Protein AF-H3CW71-F1 (afdb_monomer)

Mean predicted aligned error: 12.43 Å

Secondary structure (DSSP, 8-state):
--GGGGTTT--HHHHHHHHHHH-TT-SSEE-HHHHHHHHHHHHHHHS-SS---HHHHHHHHHHHHHHH-SS-SS-EEHHHHHHHHS-HHHHHHHHHHHHHT---HHHHHHHHHHH-TT--SEEEHHHHHHHHHHHHHHTT----HHHHHHHHHHHHHHH-TT-SSEEEHHHHHHHT--TT-HHHHS----SSHHHHHHHHHHHHHHH--

Structure (mmCIF, N/CA/C/O backbone):
data_AF-H3CW71-F1
#
_entry.id   AF-H3CW71-F1
#
loop_
_atom_site.group_PDB
_atom_site.id
_atom_site.type_symbol
_atom_site.label_atom_id
_atom_site.label_alt_id
_atom_site.label_comp_id
_atom_site.label_asym_id
_atom_site.label_entity_id
_atom_site.label_seq_id
_atom_site.pdbx_PDB_ins_code
_atom_site.Cartn_x
_atom_site.Cartn_y
_atom_site.Cartn_z
_atom_site.occupancy
_atom_site.B_iso_or_equiv
_atom_site.auth_seq_id
_atom_site.auth_comp_id
_atom_site.auth_asym_id
_atom_site.auth_atom_id
_atom_site.pdbx_PDB_model_num
ATOM 1 N N . PRO A 1 1 ? -3.330 15.256 24.973 1.00 32.91 1 PRO A N 1
ATOM 2 C CA . PRO A 1 1 ? -2.830 14.409 23.867 1.00 32.91 1 PRO A CA 1
ATOM 3 C C . PRO A 1 1 ? -4.015 13.923 23.027 1.00 32.91 1 PRO A C 1
ATOM 5 O O . PRO A 1 1 ? -4.795 13.095 23.491 1.00 32.91 1 PRO A O 1
ATOM 8 N N . THR A 1 2 ? -4.235 14.547 21.870 1.00 34.38 2 THR A N 1
ATOM 9 C CA . THR A 1 2 ? -5.247 14.104 20.905 1.00 34.38 2 THR A CA 1
ATOM 10 C C . THR A 1 2 ? -4.903 12.692 20.423 1.00 34.38 2 THR A C 1
ATOM 12 O O . THR A 1 2 ? -3.729 12.344 20.312 1.00 34.38 2 THR A O 1
ATOM 15 N N . MET A 1 3 ? -5.927 11.864 20.179 1.00 37.69 3 MET A N 1
ATOM 16 C CA . MET A 1 3 ? -5.786 10.482 19.678 1.00 37.69 3 MET A CA 1
ATOM 17 C C . MET A 1 3 ? -4.923 10.383 18.408 1.00 37.69 3 MET A C 1
ATOM 19 O O . MET A 1 3 ? -4.359 9.326 18.147 1.00 37.69 3 MET A O 1
ATOM 23 N N . GLU A 1 4 ? -4.760 11.495 17.688 1.00 38.47 4 GLU A N 1
ATOM 24 C CA . GLU A 1 4 ? -3.852 11.673 16.552 1.00 38.47 4 GLU A CA 1
ATOM 25 C C . GLU A 1 4 ? -2.416 11.218 16.856 1.00 38.47 4 GLU A C 1
ATOM 27 O O . GLU A 1 4 ? -1.787 10.585 16.020 1.00 38.47 4 GLU A O 1
ATOM 32 N N . SER A 1 5 ? -1.892 11.430 18.072 1.00 38.94 5 SER A N 1
ATOM 33 C CA . SER A 1 5 ? -0.451 11.264 18.319 1.00 38.94 5 SER A CA 1
ATOM 34 C C . SER A 1 5 ? 0.053 9.812 18.367 1.00 38.94 5 SER A C 1
ATOM 36 O O . SER A 1 5 ? 1.261 9.596 18.391 1.00 38.94 5 SER A O 1
ATOM 38 N N . SER A 1 6 ? -0.836 8.818 18.463 1.00 48.28 6 SER A N 1
ATOM 39 C CA . SER A 1 6 ? -0.458 7.431 18.803 1.00 48.28 6 SER A CA 1
ATOM 40 C C . SER A 1 6 ? -0.572 6.442 17.638 1.00 48.28 6 SER A C 1
ATOM 42 O O . SER A 1 6 ? -0.080 5.321 17.746 1.00 48.28 6 SER A O 1
ATOM 44 N N . PHE A 1 7 ? -1.194 6.858 16.533 1.00 49.41 7 PHE A N 1
ATOM 45 C CA . PHE A 1 7 ? -1.300 6.077 15.296 1.00 49.41 7 PHE A CA 1
ATOM 46 C C . PHE A 1 7 ? -0.246 6.438 14.248 1.00 49.41 7 PHE A C 1
ATOM 48 O O . PHE A 1 7 ? -0.109 5.725 13.264 1.00 49.41 7 PHE A O 1
ATOM 55 N N . HIS A 1 8 ? 0.559 7.479 14.484 1.00 49.69 8 HIS A N 1
ATOM 56 C CA . HIS A 1 8 ? 1.555 7.982 13.529 1.00 49.69 8 HIS A CA 1
ATOM 57 C C . HIS A 1 8 ? 2.648 6.984 13.097 1.00 49.69 8 HIS A C 1
ATOM 59 O O . HIS A 1 8 ? 3.431 7.318 12.217 1.00 49.69 8 HIS A O 1
ATOM 65 N N . ASN A 1 9 ? 2.701 5.781 13.678 1.00 53.38 9 ASN A N 1
ATOM 66 C CA . ASN A 1 9 ? 3.681 4.748 13.333 1.00 53.38 9 ASN A CA 1
ATOM 67 C C . ASN A 1 9 ? 3.048 3.443 12.819 1.00 53.38 9 ASN A C 1
ATOM 69 O O . ASN A 1 9 ? 3.746 2.434 12.751 1.00 53.38 9 ASN A O 1
ATOM 73 N N . LEU A 1 10 ? 1.743 3.416 12.529 1.00 62.72 10 LEU A N 1
ATOM 74 C CA . LEU A 1 10 ? 1.118 2.237 11.934 1.00 62.72 10 LEU A CA 1
ATOM 75 C C . LEU A 1 10 ? 1.300 2.301 10.412 1.00 62.72 10 LEU A C 1
ATOM 77 O O . LEU A 1 10 ? 0.798 3.227 9.779 1.00 62.72 10 LEU A O 1
ATOM 81 N N . ASP A 1 11 ? 2.037 1.351 9.839 1.00 64.06 11 ASP A N 1
ATOM 82 C CA . ASP A 1 11 ? 2.140 1.206 8.388 1.00 64.06 11 ASP A CA 1
ATOM 83 C C . ASP A 1 11 ? 0.975 0.368 7.839 1.00 64.06 11 ASP A C 1
ATOM 85 O O . ASP A 1 11 ? 0.235 -0.290 8.578 1.00 64.06 11 ASP A O 1
ATOM 89 N N . ALA A 1 12 ? 0.785 0.391 6.524 1.00 65.50 12 ALA A N 1
ATOM 90 C CA . ALA A 1 12 ? -0.314 -0.310 5.873 1.00 65.50 12 ALA A CA 1
ATOM 91 C C . ALA A 1 12 ? -0.260 -1.840 6.069 1.00 65.50 12 ALA A C 1
ATOM 93 O O . ALA A 1 12 ? -1.290 -2.501 5.960 1.00 65.50 12 ALA A O 1
ATOM 94 N N . ALA A 1 13 ? 0.917 -2.415 6.356 1.00 64.81 13 ALA A N 1
ATOM 95 C CA . ALA A 1 13 ? 1.058 -3.840 6.668 1.00 64.81 13 ALA A CA 1
ATOM 96 C C . ALA A 1 13 ? 0.564 -4.154 8.091 1.00 64.81 13 ALA A C 1
ATOM 98 O O . ALA A 1 13 ? -0.307 -5.003 8.264 1.00 64.81 13 ALA A O 1
ATOM 99 N N . GLY A 1 14 ? 1.024 -3.403 9.096 1.00 67.81 14 GLY A N 1
ATOM 100 C CA . GLY A 1 14 ? 0.549 -3.528 10.474 1.00 67.81 14 GLY A CA 1
ATOM 101 C C . GLY A 1 14 ? -0.931 -3.172 10.629 1.00 67.81 14 GLY A C 1
ATOM 102 O O . GLY A 1 14 ? -1.615 -3.724 11.490 1.00 67.81 14 GLY A O 1
ATOM 103 N N . PHE A 1 15 ? -1.462 -2.289 9.779 1.00 75.12 15 PHE A N 1
ATOM 104 C CA . PHE A 1 15 ? -2.903 -2.071 9.678 1.00 75.12 15 PHE A CA 1
ATOM 105 C C . PHE A 1 15 ? -3.637 -3.301 9.147 1.00 75.12 15 PHE A C 1
ATOM 107 O O . PHE A 1 15 ? -4.671 -3.651 9.706 1.00 75.12 15 PHE A O 1
ATOM 114 N N . LEU A 1 16 ? -3.123 -3.966 8.107 1.00 72.38 16 LEU A N 1
ATOM 115 C CA . LEU A 1 16 ? -3.775 -5.140 7.526 1.00 72.38 16 LEU A CA 1
ATOM 116 C C . LEU A 1 16 ? -3.801 -6.323 8.505 1.00 72.38 16 LEU A C 1
ATOM 118 O O . LEU A 1 16 ? -4.826 -6.985 8.617 1.00 72.38 16 LEU A O 1
ATOM 122 N N . GLU A 1 17 ? -2.732 -6.532 9.278 1.00 72.88 17 GLU A N 1
ATOM 123 C CA . GLU A 1 17 ? -2.716 -7.537 10.354 1.00 72.88 17 GLU A CA 1
ATOM 124 C C . GLU A 1 17 ? -3.783 -7.249 11.419 1.00 72.88 17 GLU A C 1
ATOM 126 O O . GLU A 1 17 ? -4.479 -8.148 11.891 1.00 72.88 17 GLU A O 1
ATOM 131 N N . ILE A 1 18 ? -3.927 -5.975 11.802 1.00 76.00 18 ILE A N 1
ATOM 132 C CA . ILE A 1 18 ? -4.974 -5.544 12.731 1.00 76.00 18 ILE A CA 1
ATOM 133 C C . ILE A 1 18 ? -6.347 -5.763 12.099 1.00 76.00 18 ILE A C 1
ATOM 135 O O . ILE A 1 18 ? -7.233 -6.281 12.766 1.00 76.00 18 ILE A O 1
ATOM 139 N N . TRP A 1 19 ? -6.519 -5.406 10.828 1.00 78.50 19 TRP A N 1
ATOM 140 C CA . TRP A 1 19 ? -7.766 -5.585 10.096 1.00 78.50 19 TRP A CA 1
ATOM 141 C C . TRP A 1 19 ? -8.203 -7.050 10.079 1.00 78.50 19 TRP A C 1
ATOM 143 O O . TRP A 1 19 ? -9.284 -7.357 10.565 1.00 78.50 19 TRP A O 1
ATOM 153 N N . GLN A 1 20 ? -7.333 -7.956 9.630 1.00 78.88 20 GLN A N 1
ATOM 154 C CA . GLN A 1 20 ? -7.594 -9.400 9.573 1.00 78.88 20 GLN A CA 1
ATOM 155 C C . GLN A 1 20 ? -7.892 -10.011 10.947 1.00 78.88 20 GLN A C 1
ATOM 157 O O . GLN A 1 20 ? -8.559 -11.035 11.051 1.00 78.88 20 GLN A O 1
ATOM 162 N N . HIS A 1 21 ? -7.398 -9.401 12.026 1.00 81.88 21 HIS A N 1
ATOM 163 C CA . HIS A 1 21 ? -7.729 -9.846 13.374 1.00 81.88 21 HIS A CA 1
ATOM 164 C C . HIS A 1 21 ? -9.188 -9.557 13.759 1.00 81.88 21 HIS A C 1
ATOM 166 O O . HIS A 1 21 ? -9.745 -10.273 14.594 1.00 81.88 21 HIS A O 1
ATOM 172 N N . PHE A 1 22 ? -9.783 -8.498 13.204 1.00 81.44 22 PHE A N 1
ATOM 173 C CA . PHE A 1 22 ? -11.136 -8.052 13.540 1.00 81.44 22 PHE A CA 1
ATOM 174 C C . PHE A 1 22 ? -12.179 -8.406 12.477 1.00 81.44 22 PHE A C 1
ATOM 176 O O . PHE A 1 22 ? -13.309 -8.668 12.864 1.00 81.44 22 PHE A O 1
ATOM 183 N N . ASP A 1 23 ? -11.810 -8.449 11.199 1.00 82.81 23 ASP A N 1
ATOM 184 C CA . ASP A 1 23 ? -12.621 -8.955 10.081 1.00 82.81 23 ASP A CA 1
ATOM 185 C C . ASP A 1 23 ? -12.500 -10.487 10.031 1.00 82.81 23 ASP A C 1
ATOM 187 O O . ASP A 1 23 ? -11.778 -11.061 9.215 1.00 82.81 23 ASP A O 1
ATOM 191 N N . ALA A 1 24 ? -13.104 -11.158 11.016 1.00 77.56 24 ALA A N 1
ATOM 192 C CA . ALA A 1 24 ? -12.885 -12.585 11.248 1.00 77.56 24 ALA A CA 1
ATOM 193 C C . ALA A 1 24 ? -13.571 -13.467 10.195 1.00 77.56 24 ALA A C 1
ATOM 195 O O . ALA A 1 24 ? -13.219 -14.643 10.051 1.00 77.56 24 ALA A O 1
ATOM 196 N N . ASP A 1 25 ? -14.568 -12.922 9.500 1.00 78.56 25 ASP A N 1
ATOM 197 C CA . ASP A 1 25 ? -15.275 -13.578 8.407 1.00 78.56 25 ASP A CA 1
ATOM 198 C C . ASP A 1 25 ? -14.768 -13.165 7.011 1.00 78.56 25 ASP A C 1
ATOM 200 O O . ASP A 1 25 ? -15.293 -13.679 6.019 1.00 78.56 25 ASP A O 1
ATOM 204 N N . ASP A 1 26 ? -13.716 -12.333 6.943 1.00 77.69 26 ASP A N 1
ATOM 205 C CA . ASP A 1 26 ? -13.058 -11.836 5.721 1.00 77.69 26 ASP A CA 1
ATOM 206 C C . ASP A 1 26 ? -14.067 -11.249 4.720 1.00 77.69 26 ASP A C 1
ATOM 208 O O . ASP A 1 26 ? -13.958 -11.398 3.497 1.00 77.69 26 ASP A O 1
ATOM 212 N N . ASN A 1 27 ? -15.117 -10.615 5.250 1.00 79.12 27 ASN A N 1
ATOM 213 C CA . ASN A 1 27 ? -16.188 -10.051 4.443 1.00 79.12 27 ASN A CA 1
ATOM 214 C C . ASN A 1 27 ? -15.842 -8.630 3.952 1.00 79.12 27 ASN A C 1
ATOM 216 O O . ASN A 1 27 ? -16.535 -8.097 3.077 1.00 79.12 27 ASN A O 1
ATOM 220 N N . GLY A 1 28 ? -14.756 -8.035 4.463 1.00 77.94 28 GLY A N 1
ATOM 221 C CA . GLY A 1 28 ? -14.285 -6.698 4.110 1.00 77.94 28 GLY A CA 1
ATOM 222 C C . GLY A 1 28 ? -14.925 -5.565 4.918 1.00 77.94 28 GLY A C 1
ATOM 223 O O . GLY A 1 28 ? -14.704 -4.391 4.588 1.00 77.94 28 GLY A O 1
ATOM 224 N N . TYR A 1 29 ? -15.670 -5.895 5.973 1.00 83.19 29 TYR A N 1
ATOM 225 C CA . TYR A 1 29 ? -16.378 -4.982 6.863 1.00 83.19 29 TYR A CA 1
ATOM 226 C C . TYR A 1 29 ? -16.159 -5.373 8.326 1.00 83.19 29 TYR A C 1
ATOM 228 O O . TYR A 1 29 ? -16.354 -6.512 8.717 1.00 83.19 29 TYR A O 1
ATOM 236 N N . ILE A 1 30 ? -15.869 -4.390 9.175 1.00 83.19 30 ILE A N 1
ATOM 237 C CA . ILE A 1 30 ? -15.926 -4.579 10.626 1.00 83.19 30 ILE A CA 1
ATOM 238 C C . ILE A 1 30 ? -17.313 -4.146 11.096 1.00 83.19 30 ILE A C 1
ATOM 240 O O . ILE A 1 30 ? -17.646 -2.953 11.075 1.00 83.19 30 ILE A O 1
ATOM 244 N N . GLU A 1 31 ? -18.128 -5.103 11.542 1.00 85.06 31 GLU A N 1
ATOM 245 C CA . GLU A 1 31 ? -19.513 -4.837 11.931 1.00 85.06 31 GLU A CA 1
ATOM 246 C C . GLU A 1 31 ? -19.942 -5.488 13.253 1.00 85.06 31 GLU A C 1
ATOM 248 O O . GLU A 1 31 ? -19.276 -6.343 13.835 1.00 85.06 31 GLU A O 1
ATOM 253 N N . GLY A 1 32 ? -21.072 -5.021 13.796 1.00 83.38 32 GLY A N 1
ATOM 254 C CA . GLY A 1 32 ? -21.684 -5.601 14.991 1.00 83.38 32 GLY A CA 1
ATOM 255 C C . GLY A 1 32 ? -20.716 -5.734 16.174 1.00 83.38 32 GLY A C 1
ATOM 256 O O . GLY A 1 32 ? -20.308 -4.730 16.764 1.00 83.38 32 GLY A O 1
ATOM 257 N N . LYS A 1 33 ? -20.393 -6.988 16.524 1.00 82.94 33 LYS A N 1
ATOM 258 C CA . LYS A 1 33 ? -19.520 -7.344 17.651 1.00 82.94 33 LYS A CA 1
ATOM 259 C C . LYS A 1 33 ? -18.038 -7.106 17.347 1.00 82.94 33 LYS A C 1
ATOM 261 O O . LYS A 1 33 ? -17.312 -6.702 18.249 1.00 82.94 33 LYS A O 1
ATOM 266 N N . GLU A 1 34 ? -17.606 -7.305 16.106 1.00 85.06 34 GLU A N 1
ATOM 267 C CA . GLU A 1 34 ? -16.221 -7.058 15.680 1.00 85.06 34 GLU A CA 1
ATOM 268 C C . GLU A 1 34 ? -15.870 -5.586 15.854 1.00 85.06 34 GLU A C 1
ATOM 270 O O . GLU A 1 34 ? -14.809 -5.237 16.365 1.00 85.06 34 GLU A O 1
ATOM 275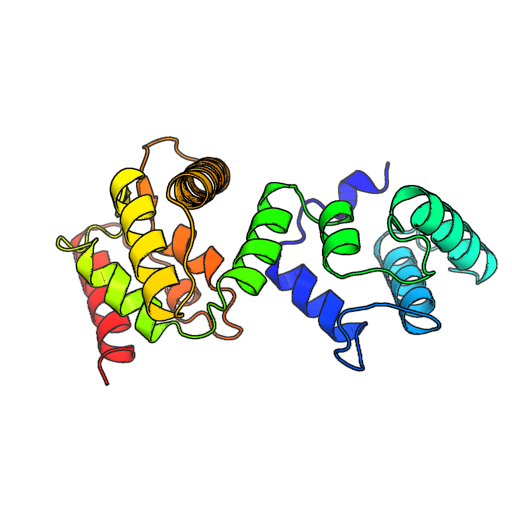 N N . LEU A 1 35 ? -16.831 -4.718 15.539 1.00 82.94 35 LEU A N 1
ATOM 276 C CA . LEU A 1 35 ? -16.723 -3.283 15.742 1.00 82.94 35 LEU A CA 1
ATOM 277 C C . LEU A 1 35 ? -16.587 -2.922 17.228 1.00 82.94 35 LEU A C 1
ATOM 279 O O . LEU A 1 35 ? -15.730 -2.119 17.601 1.00 82.94 35 LEU A O 1
ATOM 283 N N . ASP A 1 36 ? -17.390 -3.534 18.102 1.00 83.44 36 ASP A N 1
ATOM 284 C CA . ASP A 1 36 ? -17.285 -3.318 19.551 1.00 83.44 36 ASP A CA 1
ATOM 285 C C . ASP A 1 36 ? -15.937 -3.819 20.109 1.00 83.44 36 ASP A C 1
ATOM 287 O O . ASP A 1 36 ? -15.312 -3.148 20.941 1.00 83.44 36 ASP A O 1
ATOM 291 N N . ASP A 1 37 ? -15.455 -4.966 19.625 1.00 83.88 37 ASP A N 1
ATOM 292 C CA . ASP A 1 37 ? -14.170 -5.551 20.013 1.00 83.88 37 ASP A CA 1
ATOM 293 C C . ASP A 1 37 ? -12.981 -4.719 19.495 1.00 83.88 37 ASP A C 1
ATOM 295 O O . ASP A 1 37 ? -12.029 -4.482 20.251 1.00 83.88 37 ASP A O 1
ATOM 299 N N . PHE A 1 38 ? -13.075 -4.169 18.281 1.00 82.50 38 PHE A N 1
ATOM 300 C CA . PHE A 1 38 ? -12.114 -3.228 17.703 1.00 82.50 38 PHE A CA 1
ATOM 301 C C . PHE A 1 38 ? -11.970 -1.969 18.569 1.00 82.50 38 PHE A C 1
ATOM 303 O O . PHE A 1 38 ? -10.872 -1.642 19.035 1.00 82.50 38 PHE A O 1
ATOM 310 N N . PHE A 1 39 ? -13.080 -1.284 18.877 1.00 79.06 39 PHE A N 1
ATOM 311 C CA . PHE A 1 39 ? -13.047 -0.077 19.711 1.00 79.06 39 PHE A CA 1
ATOM 312 C C . PHE A 1 39 ? -12.563 -0.379 21.132 1.00 79.06 39 PHE A C 1
ATOM 314 O O . PHE A 1 39 ? -11.806 0.407 21.711 1.00 79.06 39 PHE A O 1
ATOM 321 N N . ARG A 1 40 ? -12.926 -1.537 21.696 1.00 82.38 40 ARG A N 1
ATOM 322 C CA . ARG A 1 40 ? -12.407 -1.974 22.997 1.00 82.38 40 ARG A CA 1
ATOM 323 C C . ARG A 1 40 ? -10.894 -2.176 22.956 1.00 82.38 40 ARG A C 1
ATOM 325 O O . ARG A 1 40 ? -10.207 -1.763 23.895 1.00 82.38 40 ARG A O 1
ATOM 332 N N . HIS A 1 41 ? -10.370 -2.805 21.907 1.00 79.19 41 HIS A N 1
ATOM 333 C CA . HIS A 1 41 ? -8.936 -3.018 21.737 1.00 79.19 41 HIS A CA 1
ATOM 334 C C . HIS A 1 41 ? -8.194 -1.686 21.581 1.00 79.19 41 HIS A C 1
ATOM 336 O O . HIS A 1 41 ? -7.226 -1.425 22.299 1.00 79.19 41 HIS A O 1
ATOM 342 N N . MET A 1 42 ? -8.702 -0.799 20.726 1.00 73.19 42 MET A N 1
ATOM 343 C CA . MET A 1 42 ? -8.158 0.540 20.520 1.00 73.19 42 MET A CA 1
ATOM 344 C C . MET A 1 42 ? -8.121 1.344 21.828 1.00 73.19 42 MET A C 1
ATOM 346 O O . MET A 1 42 ? -7.093 1.923 22.176 1.00 73.19 42 MET A O 1
ATOM 350 N N . MET A 1 43 ? -9.198 1.318 22.619 1.00 72.62 43 MET A N 1
ATOM 351 C CA . MET A 1 43 ? -9.248 1.992 23.919 1.00 72.62 43 MET A CA 1
ATOM 352 C C . MET A 1 43 ? -8.270 1.408 24.944 1.00 72.62 43 MET A C 1
ATOM 354 O O . MET A 1 43 ? -7.719 2.163 25.741 1.00 72.62 43 MET A O 1
ATOM 358 N N . LYS A 1 44 ? -8.021 0.093 24.932 1.00 73.94 44 LYS A N 1
ATOM 359 C CA . LYS A 1 44 ? -7.001 -0.529 25.796 1.00 73.94 44 LYS A CA 1
ATOM 360 C C . LYS A 1 44 ? -5.580 -0.136 25.395 1.00 73.94 44 LYS A C 1
ATOM 362 O O . LYS A 1 44 ? -4.721 -0.030 26.267 1.00 73.94 44 LYS A O 1
ATOM 367 N N . ARG A 1 45 ? -5.330 0.045 24.095 1.00 67.81 45 ARG A N 1
ATOM 368 C CA . ARG A 1 45 ? -4.000 0.362 23.555 1.00 67.81 45 ARG A CA 1
ATOM 369 C C . ARG A 1 45 ? -3.663 1.853 23.655 1.00 67.81 45 ARG A C 1
ATOM 371 O O . ARG A 1 45 ? -2.512 2.191 23.903 1.00 67.81 45 ARG A O 1
ATOM 378 N N . LEU A 1 46 ? -4.658 2.726 23.474 1.00 60.59 46 LEU A N 1
ATOM 379 C CA . LEU A 1 46 ? -4.488 4.184 23.361 1.00 60.59 46 LEU A CA 1
ATOM 380 C C . LEU A 1 46 ? -5.019 4.977 24.554 1.00 60.59 46 LEU A C 1
ATOM 382 O O . LEU A 1 46 ? -4.653 6.135 24.753 1.00 60.59 46 LEU A O 1
ATOM 386 N N . GLY A 1 47 ? -5.934 4.391 25.322 1.00 59.44 47 GLY A N 1
ATOM 387 C CA . GLY A 1 47 ? -6.516 5.042 26.483 1.00 59.44 47 GLY A CA 1
ATOM 388 C C . GLY A 1 47 ? -5.553 5.063 27.674 1.00 59.44 47 GLY A C 1
ATOM 389 O O . GLY A 1 47 ? -4.660 4.219 27.783 1.00 59.44 47 GLY A O 1
ATOM 390 N N . PRO A 1 48 ? -5.738 5.996 28.625 1.00 59.09 48 PRO A N 1
ATOM 391 C CA . PRO A 1 48 ? -5.128 5.860 29.943 1.00 59.09 48 PRO A CA 1
ATOM 392 C C . PRO A 1 48 ? -5.528 4.508 30.560 1.00 59.09 48 PRO A C 1
ATOM 394 O O . PRO A 1 48 ? -6.599 3.995 30.244 1.00 59.09 48 PRO A O 1
ATOM 397 N N . LYS A 1 49 ? -4.711 3.956 31.475 1.00 57.00 49 LYS A N 1
ATOM 398 C CA . LYS A 1 49 ? -4.922 2.665 32.190 1.00 57.00 49 LYS A CA 1
ATOM 399 C C . LYS A 1 49 ? -6.234 2.562 33.008 1.00 57.00 49 LYS A C 1
ATOM 401 O O . LYS A 1 49 ? -6.373 1.694 33.866 1.00 57.00 49 LYS A O 1
ATOM 406 N N . GLU A 1 50 ? -7.177 3.468 32.795 1.00 57.72 50 GLU A N 1
ATOM 407 C CA . GLU A 1 50 ? -8.532 3.414 33.312 1.00 57.72 50 GLU A CA 1
ATOM 408 C C . GLU A 1 50 ? -9.327 2.246 32.719 1.00 57.72 50 GLU A C 1
ATOM 410 O O . GLU A 1 50 ? -9.079 1.780 31.607 1.00 57.72 50 GLU A O 1
ATOM 415 N N . GLN A 1 51 ? -10.337 1.794 33.464 1.00 63.91 51 GLN A N 1
ATOM 416 C CA . GLN A 1 51 ? -11.223 0.732 33.007 1.00 63.91 51 GLN A CA 1
ATOM 417 C C . GLN A 1 51 ? -11.978 1.156 31.739 1.00 63.91 51 GLN A C 1
ATOM 419 O O . GLN A 1 51 ? -12.694 2.164 31.716 1.00 63.91 51 GLN A O 1
ATOM 424 N N . VAL A 1 52 ? -11.825 0.352 30.688 1.00 71.44 52 VAL A N 1
ATOM 425 C CA . VAL A 1 52 ? -12.619 0.434 29.460 1.00 71.44 52 VAL A CA 1
ATOM 426 C C . VAL A 1 52 ? -14.012 -0.118 29.773 1.00 71.44 52 VAL A C 1
ATOM 428 O O . VAL A 1 52 ? -14.194 -1.334 29.826 1.00 71.44 52 VAL A O 1
ATOM 431 N N . THR A 1 53 ? -14.977 0.770 30.035 1.00 80.69 53 THR A N 1
ATOM 432 C CA . THR A 1 53 ? -16.387 0.397 30.240 1.00 80.69 53 THR A CA 1
ATOM 433 C C . THR A 1 53 ? -17.157 0.387 28.928 1.00 80.69 53 THR A C 1
ATOM 435 O O . THR A 1 53 ? -16.804 1.095 27.980 1.00 80.69 53 THR A O 1
ATOM 438 N N . GLU A 1 54 ? -18.247 -0.377 28.894 1.00 79.94 54 GLU A N 1
ATOM 439 C CA . GLU A 1 54 ? -19.100 -0.496 27.711 1.00 79.94 54 GLU A CA 1
ATOM 440 C C . GLU A 1 54 ? -19.667 0.856 27.270 1.00 79.94 54 GLU A C 1
ATOM 442 O O . GLU A 1 54 ? -19.660 1.173 26.085 1.00 79.94 54 GLU A O 1
ATOM 447 N N . GLU A 1 55 ? -20.063 1.730 28.204 1.00 82.44 55 GLU A N 1
ATOM 448 C CA . GLU A 1 55 ? -20.618 3.035 27.820 1.00 82.44 55 GLU A CA 1
ATOM 449 C C . GLU A 1 55 ? -19.561 3.976 27.229 1.00 82.44 55 GLU A C 1
ATOM 451 O O . GLU A 1 55 ? -19.889 4.911 26.494 1.00 82.44 55 GLU A O 1
ATOM 456 N N . LYS A 1 56 ? -18.278 3.793 27.569 1.00 78.81 56 LYS A N 1
ATOM 457 C CA . LYS A 1 56 ? -17.191 4.546 26.930 1.00 78.81 56 LYS A CA 1
ATOM 458 C C . LYS A 1 56 ? -16.937 4.025 25.513 1.00 78.81 56 LYS A C 1
ATOM 460 O O . LYS A 1 56 ? -16.805 4.852 24.614 1.00 78.81 56 LYS A O 1
ATOM 465 N N . VAL A 1 57 ? -16.953 2.703 25.317 1.00 80.56 57 VAL A N 1
ATOM 466 C CA . VAL A 1 57 ? -16.833 2.072 23.990 1.00 80.56 57 VAL A CA 1
ATOM 467 C C . VAL A 1 57 ? -17.976 2.524 23.083 1.00 80.56 57 VAL A C 1
ATOM 469 O O . VAL A 1 57 ? -17.714 3.048 22.008 1.00 80.56 57 VAL A O 1
ATOM 472 N N . GLN A 1 58 ? -19.226 2.454 23.546 1.00 82.06 58 GLN A N 1
ATOM 473 C CA . GLN A 1 58 ? -20.391 2.847 22.746 1.00 82.06 58 GLN A CA 1
ATOM 474 C C . GLN A 1 58 ? -20.416 4.343 22.404 1.00 82.06 58 GLN A C 1
ATOM 476 O O . GLN A 1 58 ? -20.736 4.715 21.277 1.00 82.06 58 GLN A O 1
ATOM 481 N N . ARG A 1 59 ? -20.024 5.229 23.334 1.00 81.94 59 ARG A N 1
ATOM 482 C CA . ARG A 1 59 ? -19.893 6.668 23.029 1.00 81.94 59 ARG A CA 1
ATOM 483 C C . ARG A 1 59 ? -18.794 6.950 22.017 1.00 81.94 59 ARG A C 1
ATOM 485 O O . ARG A 1 59 ? -18.950 7.841 21.185 1.00 81.94 59 ARG A O 1
ATOM 492 N N . MET A 1 60 ? -17.681 6.227 22.115 1.00 76.44 60 MET A N 1
ATOM 493 C CA . MET A 1 60 ? -16.599 6.333 21.151 1.00 76.44 60 MET A CA 1
ATOM 494 C C . MET A 1 60 ? -17.091 5.856 19.787 1.00 76.44 60 MET A C 1
ATOM 496 O O . MET A 1 60 ? -17.138 6.664 18.869 1.00 76.44 60 MET A O 1
ATOM 500 N N . LYS A 1 61 ? -17.604 4.628 19.697 1.00 79.50 61 LYS A N 1
ATOM 501 C CA . LYS A 1 61 ? -18.237 4.073 18.499 1.00 79.50 61 LYS A CA 1
ATOM 502 C C . LYS A 1 61 ? -19.209 5.059 17.855 1.00 79.50 61 LYS A C 1
ATOM 504 O O . LYS A 1 61 ? -19.004 5.415 16.710 1.00 79.50 61 LYS A O 1
ATOM 509 N N . GLN A 1 62 ? -20.192 5.594 18.584 1.00 81.38 62 GLN A N 1
ATOM 510 C CA . GLN A 1 62 ? -21.144 6.565 18.023 1.00 81.38 62 GLN A CA 1
ATOM 511 C C . GLN A 1 62 ? -20.475 7.811 17.440 1.00 81.38 62 GLN 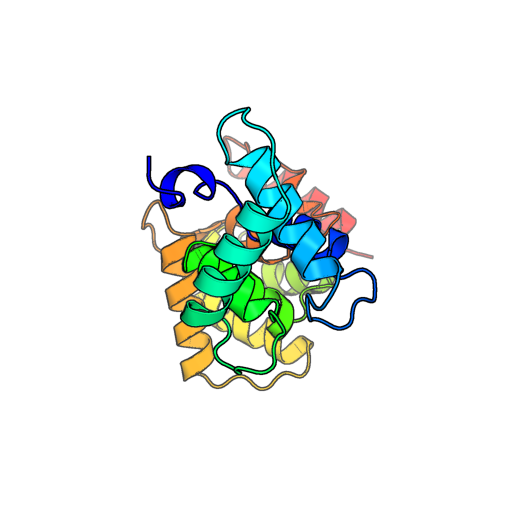A C 1
ATOM 513 O O . GLN A 1 62 ? -20.819 8.237 16.341 1.00 81.38 62 GLN A O 1
ATOM 518 N N . ARG A 1 63 ? -19.519 8.400 18.165 1.00 78.38 63 ARG A N 1
ATOM 519 C CA . ARG A 1 63 ? -18.805 9.592 17.696 1.00 78.38 63 ARG A CA 1
ATOM 520 C C . ARG A 1 63 ? -17.975 9.296 16.448 1.00 78.38 63 ARG A C 1
ATOM 522 O O . ARG A 1 63 ? -17.895 10.137 15.560 1.00 78.38 63 ARG A O 1
ATOM 529 N N . PHE A 1 64 ? -17.376 8.114 16.392 1.00 74.25 64 PHE A N 1
ATOM 530 C CA . PHE A 1 64 ? -16.573 7.668 15.263 1.00 74.25 64 PHE A CA 1
ATOM 531 C C . PHE A 1 64 ? -17.440 7.343 14.044 1.00 74.25 64 PHE A C 1
ATOM 533 O O . PHE A 1 64 ? -17.214 7.911 12.984 1.00 74.25 64 PHE A O 1
ATOM 540 N N . MET A 1 65 ? -18.491 6.544 14.220 1.00 78.19 65 MET A N 1
ATOM 541 C CA . MET A 1 65 ? -19.485 6.247 13.186 1.00 78.19 65 MET A CA 1
ATOM 542 C C . MET A 1 65 ? -20.056 7.540 12.588 1.00 78.19 65 MET A C 1
ATOM 544 O O . MET A 1 65 ? -20.080 7.702 11.381 1.00 78.19 65 MET A O 1
ATOM 548 N N . SER A 1 66 ? -20.396 8.538 13.411 1.00 77.81 66 SER A N 1
ATOM 549 C CA . SER A 1 66 ? -20.932 9.811 12.900 1.00 77.81 66 SER A CA 1
ATOM 550 C C . SER A 1 66 ? -19.967 10.633 12.032 1.00 77.81 66 SER A C 1
ATOM 552 O O . SER A 1 66 ? -20.412 11.555 11.354 1.00 77.81 66 SER A O 1
ATOM 554 N N . ALA A 1 67 ? -18.664 10.350 12.096 1.00 71.94 67 ALA A N 1
ATOM 555 C CA . ALA A 1 67 ? -17.636 11.074 11.353 1.00 71.94 67 ALA A CA 1
ATOM 556 C C . ALA A 1 67 ? -17.080 10.282 10.159 1.00 71.94 67 ALA A C 1
ATOM 558 O O . ALA A 1 67 ? -16.638 10.908 9.200 1.00 71.94 67 ALA A O 1
ATOM 559 N N . TYR A 1 68 ? -17.094 8.945 10.223 1.00 69.88 68 TYR A N 1
ATOM 560 C CA . TYR A 1 68 ? -16.372 8.077 9.285 1.00 69.88 68 TYR A CA 1
ATOM 561 C C . TYR A 1 68 ? -17.211 6.962 8.647 1.00 69.88 68 TYR A C 1
ATOM 563 O O . TYR A 1 68 ? -16.754 6.411 7.655 1.00 69.88 68 TYR A O 1
ATOM 571 N N . ASP A 1 69 ? -18.405 6.640 9.164 1.00 73.06 69 ASP A N 1
ATOM 572 C CA . ASP A 1 69 ? -19.367 5.776 8.456 1.00 73.06 69 ASP A CA 1
ATOM 573 C C . ASP A 1 69 ? -20.042 6.628 7.372 1.00 73.06 69 ASP A C 1
ATOM 575 O O . ASP A 1 69 ? -21.097 7.236 7.580 1.00 73.06 69 ASP A O 1
ATOM 579 N N . ILE A 1 70 ? -19.354 6.765 6.236 1.00 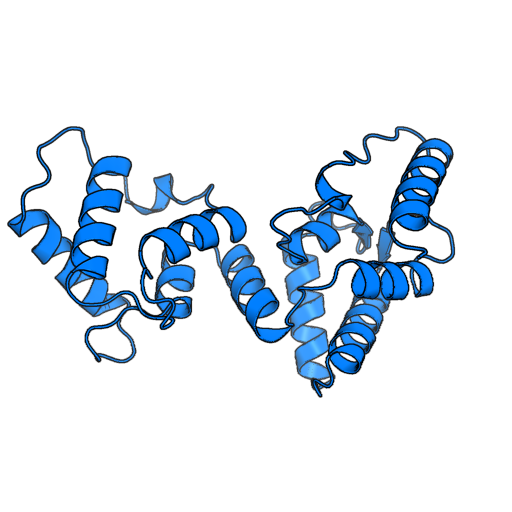70.12 70 ILE A N 1
ATOM 580 C CA . ILE A 1 70 ? -19.795 7.601 5.115 1.00 70.12 70 ILE A CA 1
ATOM 581 C C . ILE A 1 70 ? -21.007 6.947 4.449 1.00 70.12 70 ILE A C 1
ATOM 583 O O . ILE A 1 70 ? -21.903 7.644 3.963 1.00 70.12 70 ILE A O 1
ATOM 587 N N . THR A 1 71 ? -21.054 5.612 4.449 1.00 69.31 71 THR A N 1
ATOM 588 C CA . THR A 1 71 ? -22.178 4.836 3.921 1.00 69.31 71 THR A CA 1
ATOM 589 C C . THR A 1 71 ? -23.419 4.853 4.810 1.00 69.31 71 THR A C 1
ATOM 591 O O . THR A 1 71 ? -24.506 4.540 4.318 1.00 69.31 71 THR A O 1
ATOM 594 N N . ALA A 1 72 ? -23.288 5.279 6.070 1.00 72.81 72 ALA A N 1
ATOM 595 C CA . ALA A 1 72 ? -24.329 5.271 7.096 1.00 72.81 72 ALA A CA 1
ATOM 596 C C . ALA A 1 72 ? -25.022 3.901 7.234 1.00 72.81 72 ALA A C 1
ATOM 598 O O . ALA A 1 72 ? -26.207 3.821 7.580 1.00 72.81 72 ALA A O 1
ATOM 599 N N . ASP A 1 73 ? -24.302 2.824 6.922 1.00 77.19 73 ASP A N 1
ATOM 600 C CA . ASP A 1 73 ? -24.820 1.457 6.890 1.00 77.19 73 ASP A CA 1
ATOM 601 C C . ASP A 1 73 ? -24.572 0.715 8.209 1.00 77.19 73 ASP A C 1
ATOM 603 O O . ASP A 1 73 ? -25.042 -0.412 8.391 1.00 77.19 73 ASP A O 1
ATOM 607 N N . GLY A 1 74 ? -23.909 1.365 9.169 1.00 77.06 74 GLY A N 1
ATOM 608 C CA . GLY A 1 74 ? -23.601 0.764 10.455 1.00 77.06 74 GLY A CA 1
ATOM 609 C C . GLY A 1 74 ? -22.340 -0.101 10.433 1.00 77.06 74 GLY A C 1
ATOM 610 O O . GLY A 1 74 ? -22.060 -0.753 11.446 1.00 77.06 74 GLY A O 1
ATOM 611 N N . LYS A 1 75 ? -21.601 -0.113 9.318 1.00 82.62 75 LYS A N 1
ATOM 612 C CA . LYS A 1 75 ? -20.404 -0.925 9.105 1.00 82.62 75 LYS A CA 1
ATOM 613 C C . LYS A 1 75 ? -19.206 -0.018 8.858 1.00 82.62 75 LYS A C 1
ATOM 615 O O . LYS A 1 75 ? -19.351 1.089 8.362 1.00 82.62 75 LYS A O 1
ATOM 620 N N . LEU A 1 76 ? -18.014 -0.483 9.226 1.00 80.75 76 LEU A N 1
ATOM 621 C CA . LEU A 1 76 ? -16.780 0.173 8.802 1.00 80.75 76 LEU A CA 1
ATOM 622 C C . LEU A 1 76 ? -16.143 -0.646 7.698 1.00 80.75 76 LEU A C 1
ATOM 624 O O . LEU A 1 76 ? -15.771 -1.797 7.916 1.00 80.75 76 LEU A O 1
ATOM 628 N N . GLN A 1 77 ? -15.981 -0.038 6.532 1.00 81.50 77 GLN A N 1
ATOM 629 C CA . GLN A 1 77 ? -15.194 -0.606 5.449 1.00 81.50 77 GLN A CA 1
ATOM 630 C C . GLN A 1 77 ? -13.705 -0.440 5.737 1.00 81.50 77 GLN A C 1
ATOM 632 O O . GLN A 1 77 ? -13.273 0.538 6.355 1.00 81.50 77 GLN A O 1
ATOM 637 N N . ILE A 1 78 ? -12.884 -1.345 5.201 1.00 79.12 78 ILE A N 1
ATOM 638 C CA . ILE A 1 78 ? -11.422 -1.249 5.335 1.00 79.12 78 ILE A CA 1
ATOM 639 C C . ILE A 1 78 ? -10.870 0.090 4.840 1.00 79.12 78 ILE A C 1
ATOM 641 O O . ILE A 1 78 ? -9.943 0.628 5.432 1.00 79.12 78 ILE A O 1
ATOM 645 N N . GLN A 1 79 ? -11.475 0.660 3.796 1.00 73.31 79 GLN A N 1
ATOM 646 C CA . GLN A 1 79 ? -11.095 1.958 3.236 1.00 73.31 79 GLN A CA 1
ATOM 647 C C . GLN A 1 79 ? -11.442 3.120 4.174 1.00 73.31 79 GLN A C 1
ATOM 649 O O . GLN A 1 79 ? -10.669 4.070 4.277 1.00 73.31 79 GLN A O 1
ATOM 654 N N . GLU A 1 80 ? -12.577 3.047 4.872 1.00 77.62 80 GLU A N 1
ATOM 655 C CA . GLU A 1 80 ? -13.004 4.065 5.841 1.00 77.62 80 GLU A CA 1
ATOM 656 C C . GLU A 1 80 ? -12.112 4.030 7.084 1.00 77.62 80 GLU A C 1
ATOM 658 O O . GLU A 1 80 ? -11.647 5.068 7.559 1.00 77.62 80 GLU A O 1
ATOM 663 N N . LEU A 1 81 ? -11.794 2.826 7.570 1.00 77.50 81 LEU A N 1
ATOM 664 C CA . LEU A 1 81 ? -10.887 2.658 8.698 1.00 77.50 81 LEU A CA 1
ATOM 665 C C . LEU A 1 81 ? -9.443 3.045 8.335 1.00 77.50 81 LEU A C 1
ATOM 667 O O . LEU A 1 81 ? -8.756 3.673 9.142 1.00 77.50 81 LEU A O 1
ATOM 671 N N . ALA A 1 82 ? -8.989 2.714 7.124 1.00 75.06 82 ALA A N 1
ATOM 672 C CA . ALA A 1 82 ? -7.668 3.090 6.630 1.00 75.06 82 ALA A CA 1
ATOM 673 C C . ALA A 1 82 ? -7.530 4.612 6.525 1.00 75.06 82 ALA A C 1
ATOM 675 O O . ALA A 1 82 ? -6.591 5.156 7.092 1.00 75.06 82 ALA A O 1
ATOM 676 N N . HIS A 1 83 ? -8.501 5.315 5.930 1.00 71.81 83 HIS A N 1
ATOM 677 C CA . HIS A 1 83 ? -8.506 6.785 5.877 1.00 71.81 83 HIS A CA 1
ATOM 678 C C . HIS A 1 83 ? -8.419 7.455 7.254 1.00 71.81 83 HIS A C 1
ATOM 680 O O . HIS A 1 83 ? -7.924 8.572 7.372 1.00 71.81 83 HIS A O 1
ATOM 686 N N . MET A 1 84 ? -8.941 6.798 8.288 1.00 69.56 84 MET A N 1
ATOM 687 C CA . MET A 1 84 ? -8.958 7.329 9.646 1.00 69.56 84 MET A CA 1
ATOM 688 C C . MET A 1 84 ? -7.641 7.095 10.396 1.00 69.56 84 MET A C 1
ATOM 690 O O . MET A 1 84 ? -7.226 7.937 11.194 1.00 69.56 84 MET A O 1
ATOM 694 N N . ILE A 1 85 ? -7.040 5.916 10.228 1.00 69.44 85 ILE A N 1
ATOM 695 C CA . ILE A 1 85 ? -5.908 5.458 11.048 1.00 69.44 85 ILE A CA 1
ATOM 696 C C . ILE A 1 85 ? -4.578 5.697 10.350 1.00 69.44 85 ILE A C 1
ATOM 698 O O . ILE A 1 85 ? -3.589 6.025 11.007 1.00 69.44 85 ILE A O 1
ATOM 702 N N . LEU A 1 86 ? -4.553 5.489 9.038 1.00 68.06 86 LEU A N 1
ATOM 703 C CA . LEU A 1 86 ? -3.354 5.601 8.236 1.00 68.06 86 LEU A CA 1
ATOM 704 C C . LEU A 1 86 ? -3.183 7.044 7.749 1.00 68.06 86 LEU A C 1
ATOM 706 O O . LEU A 1 86 ? -4.158 7.687 7.356 1.00 68.06 86 LEU A O 1
ATOM 710 N N . PRO A 1 87 ? -1.941 7.559 7.724 1.00 71.88 87 PRO A N 1
ATOM 711 C CA . PRO A 1 87 ? -1.610 8.736 6.929 1.00 71.88 87 PRO A CA 1
ATOM 712 C C . PRO A 1 87 ? -2.065 8.558 5.474 1.00 71.88 87 PRO A C 1
ATOM 714 O O . PRO A 1 87 ? -2.107 7.427 4.988 1.00 71.88 87 PRO A O 1
ATOM 717 N N . GLU A 1 88 ? -2.333 9.659 4.762 1.00 68.75 88 GLU A N 1
ATOM 718 C CA . GLU A 1 88 ? -2.726 9.630 3.337 1.00 68.75 88 GLU A CA 1
ATOM 719 C C . GLU A 1 88 ? -1.791 8.738 2.501 1.00 68.75 88 GLU A C 1
ATOM 721 O O . GLU A 1 88 ? -2.253 7.931 1.695 1.00 68.75 88 GLU A O 1
ATOM 726 N N . ASP A 1 89 ? -0.492 8.806 2.793 1.00 70.12 89 ASP A N 1
ATOM 727 C CA . ASP A 1 89 ? 0.565 8.014 2.170 1.00 70.12 89 ASP A CA 1
ATOM 728 C C . ASP A 1 89 ? 0.378 6.492 2.350 1.00 70.12 89 ASP A C 1
ATOM 730 O O . ASP A 1 89 ? 0.480 5.714 1.402 1.00 70.12 89 ASP A O 1
ATOM 734 N N . GLU A 1 90 ? 0.078 6.037 3.568 1.00 72.62 90 GLU A N 1
ATOM 735 C CA . GLU A 1 90 ? -0.106 4.610 3.870 1.00 72.62 90 GLU A CA 1
ATOM 736 C C . GLU A 1 90 ? -1.500 4.124 3.434 1.00 72.62 90 GLU A C 1
ATOM 738 O O . GLU A 1 90 ? -1.660 2.983 2.997 1.00 72.62 90 GLU A O 1
ATOM 743 N N . ASN A 1 91 ? -2.510 4.998 3.471 1.00 73.50 91 ASN A N 1
ATOM 744 C CA . ASN A 1 91 ? -3.835 4.709 2.930 1.00 73.50 91 ASN A CA 1
ATOM 745 C C . ASN A 1 91 ? -3.778 4.481 1.410 1.00 73.50 91 ASN A C 1
ATOM 747 O O . ASN A 1 91 ? -4.356 3.516 0.904 1.00 73.50 91 ASN A O 1
ATOM 751 N N . PHE A 1 92 ? -3.015 5.311 0.688 1.00 76.25 92 PHE A N 1
ATOM 752 C CA . PHE A 1 92 ? -2.743 5.107 -0.732 1.00 76.25 92 PHE A CA 1
ATOM 753 C C . PHE A 1 92 ? -2.156 3.718 -0.994 1.00 76.25 92 PHE A C 1
ATOM 755 O O . PHE A 1 92 ? -2.653 2.998 -1.857 1.00 76.25 92 PHE A O 1
ATOM 762 N N . LEU A 1 93 ? -1.142 3.309 -0.222 1.00 72.31 93 LEU A N 1
ATOM 763 C CA . LEU A 1 93 ? -0.521 1.991 -0.369 1.00 72.31 93 LEU A CA 1
ATOM 764 C C . LEU A 1 93 ? -1.508 0.855 -0.135 1.00 72.31 93 LEU A C 1
ATOM 766 O O . LEU A 1 93 ? -1.483 -0.133 -0.865 1.00 72.31 93 LEU A O 1
ATOM 770 N N . LEU A 1 94 ? -2.389 0.987 0.853 1.00 72.31 94 LEU A N 1
ATOM 771 C CA . LEU A 1 94 ? -3.410 -0.013 1.130 1.00 72.31 94 LEU A CA 1
ATOM 772 C C . LEU A 1 94 ? -4.397 -0.163 -0.035 1.00 72.31 94 LEU A C 1
ATOM 774 O O . LEU A 1 94 ? -4.667 -1.284 -0.476 1.00 72.31 94 LEU A O 1
ATOM 778 N N . VAL A 1 95 ? -4.906 0.954 -0.561 1.00 73.06 95 VAL A N 1
ATOM 779 C CA . VAL A 1 95 ? -5.798 0.952 -1.730 1.00 73.06 95 VAL A CA 1
ATOM 780 C C . VAL A 1 95 ? -5.071 0.385 -2.942 1.00 73.06 95 VAL A C 1
ATOM 782 O O . VAL A 1 95 ? -5.592 -0.512 -3.602 1.00 73.06 95 VAL A O 1
ATOM 785 N N . PHE A 1 96 ? -3.846 0.843 -3.191 1.00 73.69 96 PHE A N 1
ATOM 786 C CA . PHE A 1 96 ? -3.025 0.391 -4.302 1.00 73.69 96 PHE A CA 1
ATOM 787 C C . PHE A 1 96 ? -2.758 -1.116 -4.235 1.00 73.69 96 PHE A C 1
ATOM 789 O O . PHE A 1 96 ? -2.919 -1.792 -5.239 1.00 73.69 96 PHE A O 1
ATOM 796 N N . ARG A 1 97 ? -2.448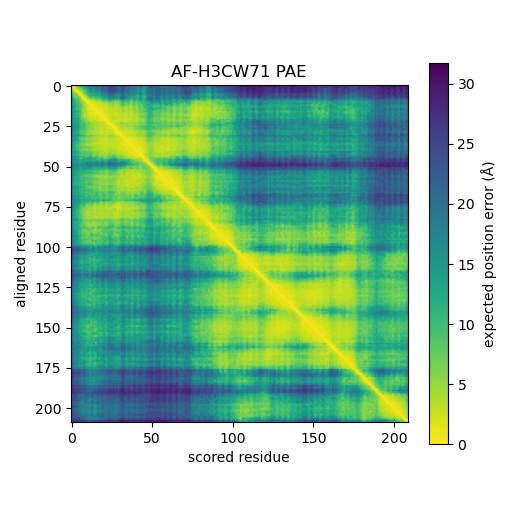 -1.687 -3.066 1.00 71.75 97 ARG A N 1
ATOM 797 C CA . ARG A 1 97 ? -2.250 -3.141 -2.903 1.00 71.75 97 ARG A CA 1
ATOM 798 C C . ARG A 1 97 ? -3.502 -3.944 -3.249 1.00 71.75 97 ARG A C 1
ATOM 800 O O . ARG A 1 97 ? -3.410 -4.938 -3.967 1.00 71.75 97 ARG A O 1
ATOM 807 N N . ARG A 1 98 ? -4.678 -3.498 -2.791 1.00 69.06 98 ARG A N 1
ATOM 808 C CA . ARG A 1 98 ? -5.960 -4.154 -3.115 1.00 69.06 98 ARG A CA 1
ATOM 809 C C . ARG A 1 98 ? -6.330 -3.987 -4.591 1.00 69.06 98 ARG A C 1
ATOM 811 O O . ARG A 1 98 ? -6.836 -4.921 -5.210 1.00 69.06 98 ARG A O 1
ATOM 818 N N . GLU A 1 99 ? -6.068 -2.817 -5.170 1.00 66.25 99 GLU A N 1
ATOM 819 C CA . GLU A 1 99 ? -6.365 -2.521 -6.574 1.00 66.25 99 GLU A CA 1
ATOM 820 C C . GLU A 1 99 ? -5.344 -3.099 -7.553 1.00 66.25 99 GLU A C 1
ATOM 822 O O . GLU A 1 99 ? -5.716 -3.395 -8.682 1.00 66.25 99 GLU A O 1
ATOM 827 N N . ALA A 1 100 ? -4.090 -3.300 -7.172 1.00 63.69 100 ALA A N 1
ATOM 828 C CA . ALA A 1 100 ? -3.050 -3.820 -8.054 1.00 63.69 100 ALA A CA 1
ATOM 829 C C . ALA A 1 100 ? -2.863 -5.342 -7.925 1.00 63.69 100 ALA A C 1
ATOM 831 O O . ALA A 1 100 ? -2.273 -5.925 -8.824 1.00 63.69 100 ALA A O 1
ATOM 832 N N . LEU A 1 101 ? -3.440 -5.991 -6.894 1.00 59.41 101 LEU A N 1
ATOM 833 C CA . LEU A 1 101 ? -3.341 -7.444 -6.647 1.00 59.41 101 LEU A CA 1
ATOM 834 C C . LEU A 1 101 ? -1.889 -7.939 -6.712 1.00 59.41 101 LEU A C 1
ATOM 836 O O . LEU A 1 101 ? -1.566 -8.873 -7.435 1.00 59.41 101 LEU A O 1
ATOM 840 N N . LEU A 1 102 ? -1.006 -7.276 -5.969 1.00 62.91 102 LEU A N 1
ATOM 841 C CA . LEU A 1 102 ? 0.434 -7.538 -5.998 1.00 62.91 102 LEU A CA 1
ATOM 842 C C . LEU A 1 102 ? 0.825 -8.731 -5.125 1.00 62.91 102 LEU A C 1
ATOM 844 O O . LEU A 1 102 ? 1.681 -8.627 -4.253 1.00 62.91 102 LEU A O 1
ATOM 848 N N . ASP A 1 103 ? 0.174 -9.865 -5.347 1.00 56.72 103 ASP A N 1
ATOM 849 C CA . ASP A 1 103 ? 0.427 -11.112 -4.629 1.00 56.72 103 ASP A CA 1
ATOM 850 C C . ASP A 1 103 ? 1.641 -11.888 -5.174 1.00 56.72 103 ASP A C 1
ATOM 852 O O . ASP A 1 103 ? 2.129 -12.807 -4.514 1.00 56.72 103 ASP A O 1
ATOM 856 N N . ASN A 1 104 ? 2.177 -11.497 -6.337 1.00 64.69 104 ASN A N 1
ATOM 857 C CA . ASN A 1 104 ? 3.287 -12.187 -6.989 1.00 64.69 104 ASN A CA 1
ATOM 858 C C . ASN A 1 104 ? 4.582 -11.350 -7.062 1.00 64.69 104 ASN A C 1
ATOM 860 O O . ASN A 1 104 ? 4.792 -10.554 -7.981 1.00 64.69 104 ASN A O 1
ATOM 864 N N . SER A 1 105 ? 5.522 -11.602 -6.141 1.00 69.44 105 SER A N 1
ATOM 865 C CA . SER A 1 105 ? 6.877 -11.020 -6.192 1.00 69.44 105 S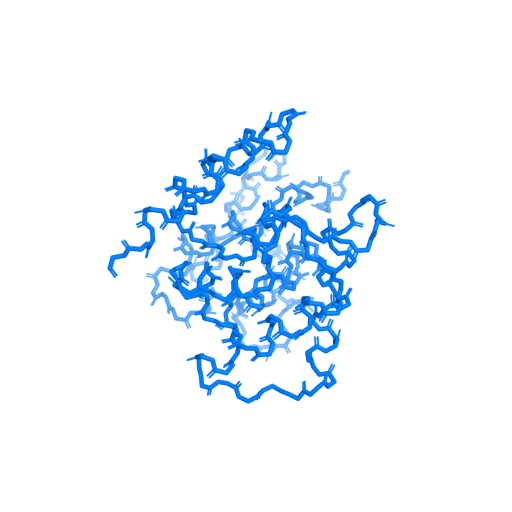ER A CA 1
ATOM 866 C C . SER A 1 105 ? 7.681 -11.421 -7.425 1.00 69.44 105 SER A C 1
ATOM 868 O O . SER A 1 105 ? 8.566 -10.669 -7.832 1.00 69.44 105 SER A O 1
ATOM 870 N N . VAL A 1 106 ? 7.412 -12.583 -8.029 1.00 71.19 106 VAL A N 1
ATOM 871 C CA . VAL A 1 106 ? 8.154 -13.055 -9.208 1.00 71.19 106 VAL A CA 1
ATOM 872 C C . VAL A 1 106 ? 7.896 -12.122 -10.388 1.00 71.19 106 VAL A C 1
ATOM 874 O O . VAL A 1 106 ? 8.833 -11.706 -11.069 1.00 71.19 106 VAL A O 1
ATOM 877 N N . ASP A 1 107 ? 6.632 -11.776 -10.622 1.00 75.25 107 ASP A N 1
ATOM 878 C CA . ASP A 1 107 ? 6.224 -10.919 -11.736 1.00 75.25 107 ASP A CA 1
ATOM 879 C C . ASP A 1 107 ? 6.725 -9.488 -11.537 1.00 75.25 107 ASP A C 1
ATOM 881 O O . ASP A 1 107 ? 7.312 -8.902 -12.451 1.00 75.25 107 ASP A O 1
ATOM 885 N N . PHE A 1 108 ? 6.653 -8.986 -10.302 1.00 77.62 108 PHE A N 1
ATOM 886 C CA . PHE A 1 108 ? 7.287 -7.727 -9.925 1.00 77.62 108 PHE A CA 1
ATOM 887 C C . PHE A 1 108 ? 8.789 -7.719 -10.237 1.00 77.62 108 PHE A C 1
ATOM 889 O O . PHE A 1 108 ? 9.273 -6.799 -10.894 1.00 77.62 108 PHE A O 1
ATOM 896 N N . MET A 1 109 ? 9.539 -8.749 -9.823 1.00 75.44 109 MET A N 1
ATOM 897 C CA . MET A 1 109 ? 10.991 -8.804 -10.042 1.00 75.44 109 MET A CA 1
ATOM 898 C C . MET A 1 109 ? 11.357 -8.982 -11.520 1.00 75.44 109 MET A C 1
ATOM 900 O O . MET A 1 109 ? 12.373 -8.450 -11.973 1.00 75.44 109 MET A O 1
ATOM 904 N N . LYS A 1 110 ? 10.528 -9.686 -12.302 1.00 78.00 110 LYS A N 1
ATOM 905 C CA . LYS A 1 110 ? 10.695 -9.797 -13.759 1.00 78.00 110 LYS A CA 1
ATOM 906 C C . LYS A 1 110 ? 10.542 -8.444 -14.444 1.00 78.00 110 LYS A C 1
ATOM 908 O O . LYS A 1 110 ? 11.361 -8.105 -15.299 1.00 78.00 110 LYS A O 1
ATOM 913 N N . ILE A 1 111 ? 9.517 -7.675 -14.072 1.00 80.12 111 ILE A N 1
ATOM 914 C CA . ILE A 1 111 ? 9.309 -6.329 -14.611 1.00 80.12 111 ILE A CA 1
ATOM 915 C C . ILE A 1 111 ? 10.427 -5.405 -14.115 1.00 80.12 111 ILE A C 1
ATOM 917 O O . ILE A 1 111 ? 11.007 -4.689 -14.923 1.00 80.12 111 ILE A O 1
ATOM 921 N N . TRP A 1 112 ? 10.822 -5.485 -12.840 1.00 79.06 112 TRP A N 1
ATOM 922 C CA . TRP A 1 112 ? 11.931 -4.699 -12.289 1.00 79.06 112 TRP A CA 1
ATOM 923 C C . TRP A 1 112 ? 13.207 -4.859 -13.117 1.00 79.06 112 TRP A C 1
ATOM 925 O O . TRP A 1 112 ? 13.775 -3.873 -13.574 1.00 79.06 112 TRP A O 1
ATOM 935 N N . ARG A 1 113 ? 13.617 -6.104 -13.393 1.00 77.69 113 ARG A N 1
ATOM 936 C CA . ARG A 1 113 ? 14.816 -6.418 -14.192 1.00 77.69 113 ARG A CA 1
ATOM 937 C C . ARG A 1 113 ? 14.765 -5.827 -15.608 1.00 77.69 113 ARG A C 1
ATOM 939 O O . ARG A 1 113 ? 15.809 -5.571 -16.201 1.00 77.69 113 ARG A O 1
ATOM 946 N N . LYS A 1 114 ? 13.569 -5.630 -16.170 1.00 81.56 114 LYS A N 1
ATOM 947 C CA . LYS A 1 114 ? 13.390 -5.013 -17.493 1.00 81.56 114 LYS A CA 1
ATOM 948 C C . LYS A 1 114 ? 13.729 -3.519 -17.477 1.00 81.56 114 LYS A C 1
ATOM 950 O O . LYS A 1 114 ? 14.196 -3.015 -18.496 1.00 81.56 114 LYS A O 1
ATOM 955 N N . TYR A 1 115 ? 13.492 -2.839 -16.356 1.00 79.88 115 TYR A N 1
ATOM 956 C CA . TYR A 1 115 ? 13.707 -1.398 -16.208 1.00 79.88 115 TYR A CA 1
ATOM 957 C C . TYR A 1 115 ? 15.061 -1.075 -15.557 1.00 79.88 115 TYR A C 1
ATOM 959 O O . TYR A 1 115 ? 15.784 -0.228 -16.067 1.00 79.88 115 TYR A O 1
ATOM 967 N N . ASP A 1 116 ? 15.482 -1.821 -14.535 1.00 75.38 116 ASP A N 1
ATOM 968 C CA . ASP A 1 116 ? 16.795 -1.692 -13.884 1.00 75.38 116 ASP A CA 1
ATOM 969 C C . ASP A 1 116 ? 17.872 -2.523 -14.613 1.00 75.38 116 ASP A C 1
ATOM 971 O O . ASP A 1 116 ? 18.483 -3.443 -14.065 1.00 75.38 116 ASP A O 1
ATOM 975 N N . VAL A 1 117 ? 18.078 -2.232 -15.904 1.00 68.25 117 VAL A N 1
ATOM 976 C CA . VAL A 1 117 ? 19.000 -2.988 -16.781 1.00 68.25 117 VAL A CA 1
ATOM 977 C C . VAL A 1 117 ? 20.450 -2.908 -16.296 1.00 68.25 117 VAL A C 1
ATOM 979 O O . VAL A 1 117 ? 21.237 -3.832 -16.517 1.00 68.25 117 VAL A O 1
ATOM 982 N N . ASP A 1 118 ? 20.828 -1.804 -15.651 1.00 68.81 118 ASP A N 1
ATOM 983 C CA . ASP A 1 118 ? 22.181 -1.605 -15.138 1.00 68.81 118 ASP A CA 1
ATOM 984 C C . ASP A 1 118 ? 22.378 -2.140 -13.705 1.00 68.81 118 ASP A C 1
ATOM 986 O O . ASP A 1 118 ? 23.486 -2.017 -13.161 1.00 68.81 118 ASP A O 1
ATOM 990 N N . CYS A 1 119 ? 21.342 -2.767 -13.127 1.00 66.38 119 CYS A N 1
ATOM 991 C CA . CYS A 1 119 ? 21.271 -3.220 -11.736 1.00 66.38 119 CYS A CA 1
ATOM 992 C C . CYS A 1 119 ? 21.767 -2.140 -10.764 1.00 66.38 119 CYS A C 1
ATOM 994 O O . CYS A 1 119 ? 22.522 -2.423 -9.825 1.00 66.38 119 CYS A O 1
ATOM 996 N N . SER A 1 120 ? 21.431 -0.879 -11.037 1.00 69.25 120 SER A N 1
ATOM 997 C CA . SER A 1 120 ? 21.716 0.223 -10.127 1.00 69.25 120 SER A CA 1
ATOM 998 C C . SER A 1 120 ? 20.904 0.095 -8.844 1.00 69.25 120 SER A C 1
ATOM 1000 O O . SER A 1 120 ? 21.362 0.548 -7.789 1.00 69.25 120 SER A O 1
ATOM 1002 N N . GLY A 1 121 ? 19.749 -0.569 -8.923 1.00 72.94 121 GLY A N 1
ATOM 1003 C CA . GLY A 1 121 ? 18.785 -0.664 -7.841 1.00 72.94 121 GLY A CA 1
ATOM 1004 C C . GLY A 1 121 ? 17.980 0.616 -7.653 1.00 72.94 121 GLY A C 1
ATOM 1005 O O . GLY A 1 121 ? 17.400 0.776 -6.583 1.00 72.94 121 GLY A O 1
ATOM 1006 N N . TYR A 1 122 ? 17.963 1.502 -8.654 1.00 79.31 122 TYR A N 1
ATOM 1007 C CA . TYR A 1 122 ? 17.179 2.734 -8.675 1.00 79.31 122 TYR A CA 1
ATOM 1008 C C . TYR A 1 122 ? 16.275 2.778 -9.906 1.00 79.31 122 TYR A C 1
ATOM 1010 O O . TYR A 1 122 ? 16.637 2.286 -10.972 1.00 79.31 122 TYR A O 1
ATOM 1018 N N . MET A 1 123 ? 15.122 3.419 -9.763 1.00 82.69 123 MET A N 1
ATOM 1019 C CA . MET A 1 123 ? 14.145 3.609 -10.824 1.00 82.69 123 MET A CA 1
ATOM 1020 C C . MET A 1 123 ? 13.686 5.062 -10.845 1.00 82.69 123 MET A C 1
ATOM 1022 O O . MET A 1 123 ? 13.156 5.568 -9.859 1.00 82.69 123 MET A O 1
ATOM 1026 N N . SER A 1 124 ? 13.877 5.746 -11.969 1.00 84.00 124 SER A N 1
ATOM 1027 C CA . SER A 1 124 ? 13.397 7.119 -12.139 1.00 84.00 124 SER A CA 1
ATOM 1028 C C . SER A 1 124 ? 11.868 7.180 -12.205 1.00 84.00 124 SER A C 1
ATOM 1030 O O . SER A 1 124 ? 11.206 6.200 -12.541 1.00 84.00 124 SER A O 1
ATOM 1032 N N . ALA A 1 125 ? 11.281 8.359 -11.984 1.00 83.44 125 ALA A N 1
ATOM 1033 C CA . ALA A 1 125 ? 9.830 8.552 -12.114 1.00 83.44 125 ALA A CA 1
ATOM 1034 C C . ALA A 1 125 ? 9.261 8.121 -13.488 1.00 83.44 125 ALA A C 1
ATOM 1036 O O . ALA A 1 125 ? 8.151 7.596 -13.573 1.00 83.44 125 ALA A O 1
ATOM 1037 N N . GLN A 1 126 ? 10.016 8.312 -14.579 1.00 82.88 126 GLN A N 1
ATOM 1038 C CA . GLN A 1 126 ? 9.583 7.884 -15.918 1.00 82.88 126 GLN A CA 1
ATOM 1039 C C . GLN A 1 126 ? 9.572 6.360 -16.055 1.00 82.88 126 GLN A C 1
ATOM 1041 O O . GLN A 1 126 ? 8.641 5.800 -16.637 1.00 82.88 126 GLN A O 1
ATOM 1046 N N . GLU A 1 127 ? 10.583 5.695 -15.501 1.00 84.88 127 GLU A N 1
ATOM 1047 C CA . GLU A 1 127 ? 10.653 4.235 -15.466 1.00 84.88 127 GLU A CA 1
ATOM 1048 C C . GLU A 1 127 ? 9.586 3.665 -14.537 1.00 84.88 127 GLU A C 1
ATOM 1050 O O . GLU A 1 127 ? 8.953 2.685 -14.904 1.00 84.88 127 GLU A O 1
ATOM 1055 N N . LEU A 1 128 ? 9.292 4.326 -13.413 1.00 84.81 128 LEU A N 1
ATOM 1056 C CA . LEU A 1 128 ? 8.209 3.947 -12.508 1.00 84.81 128 LEU A CA 1
ATOM 1057 C C . LEU A 1 128 ? 6.847 3.979 -13.211 1.00 84.81 128 LEU A C 1
ATOM 1059 O O . LEU A 1 128 ? 6.061 3.046 -13.071 1.00 84.81 128 LEU A O 1
ATOM 1063 N N . LYS A 1 129 ? 6.563 5.010 -14.015 1.00 86.06 129 LYS A N 1
ATOM 1064 C CA . LYS A 1 129 ? 5.313 5.082 -14.792 1.00 86.06 129 LYS A CA 1
ATOM 1065 C C . LYS A 1 129 ? 5.181 3.912 -15.768 1.00 86.06 129 LYS A C 1
ATOM 1067 O O . LYS A 1 129 ? 4.112 3.310 -15.874 1.00 86.06 129 LYS A O 1
ATOM 1072 N N . ALA A 1 130 ? 6.264 3.578 -16.468 1.00 86.00 130 ALA A N 1
ATOM 1073 C CA . ALA A 1 130 ? 6.294 2.451 -17.396 1.00 86.00 130 ALA A CA 1
ATOM 1074 C C . ALA A 1 130 ? 6.206 1.097 -16.664 1.00 86.00 130 ALA A C 1
ATOM 1076 O O . ALA A 1 130 ? 5.461 0.214 -17.086 1.00 86.00 130 ALA A O 1
ATOM 1077 N N . PHE A 1 131 ? 6.890 0.974 -15.526 1.00 85.25 131 PHE A N 1
ATOM 1078 C CA . PHE A 1 131 ? 6.845 -0.172 -14.625 1.00 85.25 131 PHE A CA 1
ATOM 1079 C C . PHE A 1 131 ? 5.420 -0.448 -14.141 1.00 85.25 131 PHE A C 1
ATOM 1081 O O . PHE A 1 131 ? 4.940 -1.571 -14.278 1.00 85.25 131 PHE A O 1
ATOM 1088 N N . LEU A 1 132 ? 4.716 0.574 -13.640 1.00 83.94 132 LEU A N 1
ATOM 1089 C CA . LEU A 1 132 ? 3.324 0.447 -13.207 1.00 83.94 132 LEU A CA 1
ATOM 1090 C C . LEU A 1 132 ? 2.417 0.036 -14.371 1.00 83.94 132 LEU A C 1
ATOM 1092 O O . LEU A 1 132 ? 1.576 -0.842 -14.200 1.00 83.94 132 LEU A O 1
ATOM 1096 N N . GLY A 1 133 ? 2.605 0.620 -15.557 1.00 85.56 133 GLY A N 1
ATOM 1097 C CA . GLY A 1 133 ? 1.857 0.237 -16.756 1.00 85.56 133 GLY A CA 1
ATOM 1098 C C . GLY A 1 133 ? 2.007 -1.249 -17.100 1.00 85.56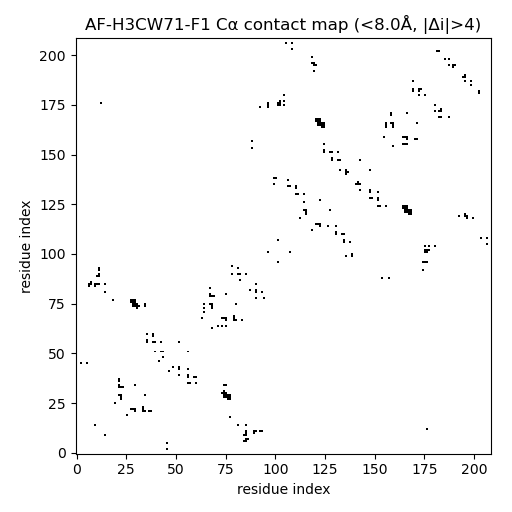 133 GLY A C 1
ATOM 1099 O O . GLY A 1 133 ? 1.005 -1.944 -17.260 1.00 85.56 133 GLY A O 1
ATOM 1100 N N . ASP A 1 134 ? 3.245 -1.749 -17.144 1.00 84.88 134 ASP A N 1
ATOM 1101 C CA . ASP A 1 134 ? 3.531 -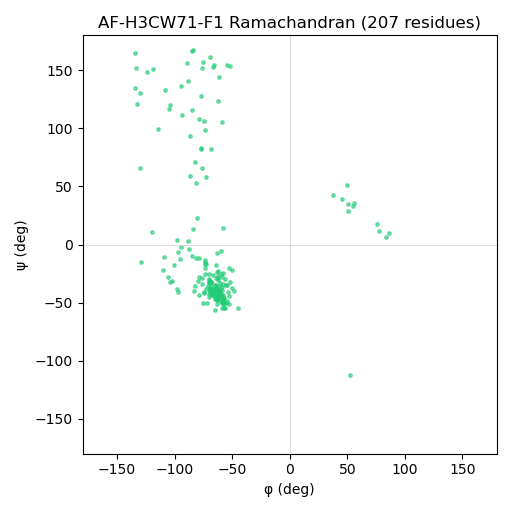3.166 -17.401 1.00 84.88 134 ASP A CA 1
ATOM 1102 C C . ASP A 1 134 ? 2.966 -4.075 -16.296 1.00 84.88 134 ASP A C 1
ATOM 1104 O O . ASP A 1 134 ? 2.433 -5.147 -16.587 1.00 84.88 134 ASP A O 1
ATOM 1108 N N . LEU A 1 135 ? 3.049 -3.643 -15.035 1.00 80.88 135 LEU A N 1
ATOM 1109 C CA . LEU A 1 135 ? 2.534 -4.371 -13.875 1.00 80.88 135 LEU A CA 1
ATOM 1110 C C . LEU A 1 135 ? 1.014 -4.539 -13.953 1.00 80.88 135 LEU A C 1
ATOM 1112 O O . LEU A 1 135 ? 0.507 -5.658 -13.884 1.00 80.88 135 LEU A O 1
ATOM 1116 N N . PHE A 1 136 ? 0.277 -3.452 -14.187 1.00 80.81 136 PHE A N 1
ATOM 1117 C CA . PHE A 1 136 ? -1.175 -3.516 -14.356 1.00 80.81 136 PHE A CA 1
ATOM 1118 C C . PHE A 1 136 ? -1.579 -4.341 -15.584 1.00 80.81 136 PHE A C 1
ATOM 1120 O O . PHE A 1 136 ? -2.540 -5.113 -15.513 1.00 80.81 136 PHE A O 1
ATOM 1127 N N . GLN A 1 137 ? -0.815 -4.256 -16.677 1.00 82.06 137 GLN A N 1
ATOM 1128 C CA . GLN A 1 137 ? -1.063 -5.057 -17.872 1.00 82.06 137 GLN A CA 1
ATOM 1129 C C . GLN A 1 137 ? -0.902 -6.564 -17.609 1.00 82.06 137 GLN A C 1
ATOM 1131 O O . GLN A 1 137 ? -1.710 -7.350 -18.111 1.00 82.06 137 GLN A O 1
ATOM 1136 N N . GLN A 1 138 ? 0.090 -6.982 -16.811 1.00 76.00 138 GLN A N 1
ATOM 1137 C CA . GLN A 1 138 ? 0.263 -8.392 -16.433 1.00 76.00 138 GLN A CA 1
ATOM 1138 C C . GLN A 1 138 ? -0.910 -8.928 -15.606 1.00 76.00 138 GLN A C 1
ATOM 1140 O O . GLN A 1 138 ? -1.331 -10.064 -15.812 1.00 76.00 138 GLN A O 1
ATOM 1145 N N . HIS A 1 139 ? -1.505 -8.094 -14.753 1.00 70.81 139 HIS A N 1
ATOM 1146 C CA . HIS A 1 139 ? -2.702 -8.446 -13.986 1.00 70.81 139 HIS A CA 1
ATOM 1147 C C . HIS A 1 139 ? -4.019 -8.244 -14.762 1.00 70.81 139 HIS A C 1
ATOM 1149 O O . HIS A 1 139 ? -5.096 -8.272 -14.165 1.00 70.81 139 HIS A O 1
ATOM 1155 N N . HIS A 1 140 ? -3.957 -8.049 -16.087 1.00 70.81 140 HIS A N 1
ATOM 1156 C CA . HIS A 1 140 ? -5.115 -7.802 -16.955 1.00 70.81 140 HIS A CA 1
ATOM 1157 C C . HIS A 1 140 ? -5.988 -6.614 -16.503 1.00 70.81 140 HIS A C 1
ATOM 1159 O O . HIS A 1 140 ? -7.208 -6.627 -16.686 1.00 70.81 140 HIS A O 1
ATOM 1165 N N . LYS A 1 141 ? -5.373 -5.581 -15.913 1.00 72.69 141 LYS A N 1
ATOM 1166 C CA . LYS A 1 141 ? -6.044 -4.339 -15.516 1.00 72.69 141 LYS A CA 1
ATOM 1167 C C . LYS A 1 141 ? -5.692 -3.215 -16.481 1.00 72.69 141 LYS A C 1
ATOM 1169 O O . LYS A 1 141 ? -4.547 -2.786 -16.561 1.00 72.69 141 LYS A O 1
ATOM 1174 N N . ASP A 1 142 ? -6.703 -2.703 -17.175 1.00 72.31 142 ASP A N 1
ATOM 1175 C CA . ASP A 1 142 ? -6.579 -1.483 -17.971 1.00 72.31 142 ASP A CA 1
ATOM 1176 C C . ASP A 1 142 ? -6.655 -0.258 -17.054 1.00 72.31 142 ASP A C 1
ATOM 1178 O O . ASP A 1 142 ? -7.712 0.086 -16.518 1.00 72.31 142 ASP A O 1
ATOM 1182 N N . VAL A 1 143 ? -5.514 0.404 -16.869 1.00 78.00 143 VAL A N 1
ATOM 1183 C CA . VAL A 1 143 ? -5.399 1.662 -16.124 1.00 78.00 143 VAL A CA 1
ATOM 1184 C C . VAL A 1 143 ? -5.129 2.789 -17.118 1.00 78.00 143 VAL A C 1
ATOM 1186 O O . VAL A 1 143 ? -4.288 2.661 -18.006 1.00 78.00 143 VAL A O 1
ATOM 1189 N N . SER A 1 144 ? -5.855 3.904 -16.997 1.00 84.62 144 SER A N 1
ATOM 1190 C CA . SER A 1 144 ? -5.637 5.069 -17.859 1.00 84.62 144 SER A CA 1
ATOM 1191 C C . SER A 1 144 ? -4.269 5.707 -17.599 1.00 84.62 144 SER A C 1
ATOM 1193 O O . SER A 1 144 ? -3.742 5.654 -16.487 1.00 84.62 144 SER A O 1
ATOM 1195 N N . ALA A 1 145 ? -3.707 6.367 -18.616 1.00 84.06 145 ALA A N 1
ATOM 1196 C CA . ALA A 1 145 ? -2.431 7.073 -18.487 1.00 84.06 145 ALA A CA 1
ATOM 1197 C C . ALA A 1 145 ? -2.454 8.144 -17.380 1.00 84.06 145 ALA A C 1
ATOM 1199 O O . ALA A 1 145 ? -1.446 8.321 -16.699 1.00 84.06 145 ALA A O 1
ATOM 1200 N N . ASP A 1 146 ? -3.604 8.795 -17.178 1.00 84.88 146 ASP A N 1
ATOM 1201 C CA . ASP A 1 146 ? -3.806 9.796 -16.124 1.00 84.88 146 ASP A CA 1
ATOM 1202 C C . ASP A 1 146 ? -3.766 9.159 -14.727 1.00 84.88 146 ASP A C 1
ATOM 1204 O O . ASP A 1 146 ? -3.120 9.683 -13.826 1.00 84.88 146 ASP A O 1
ATOM 1208 N N . LYS A 1 147 ? -4.392 7.984 -14.550 1.00 83.00 147 LYS A N 1
ATOM 1209 C CA . LYS A 1 147 ? -4.387 7.266 -13.265 1.00 83.00 147 LYS A CA 1
ATOM 1210 C C . LYS A 1 147 ? -3.003 6.683 -12.955 1.00 83.00 147 LYS A C 1
ATOM 1212 O O . LYS A 1 147 ? -2.574 6.700 -11.808 1.00 83.00 147 LYS A O 1
ATOM 1217 N N . LEU A 1 148 ? -2.274 6.221 -13.977 1.00 84.94 148 LEU A N 1
ATOM 1218 C CA . LEU A 1 148 ? -0.867 5.828 -13.830 1.00 84.94 148 LEU A CA 1
ATOM 1219 C C . LEU A 1 148 ? 0.009 7.005 -13.393 1.00 84.94 148 LEU A C 1
ATOM 1221 O O . LEU A 1 148 ? 0.875 6.824 -12.548 1.00 84.94 148 LEU A O 1
ATOM 1225 N N . GLU A 1 149 ? -0.216 8.197 -13.947 1.00 86.19 149 GLU A N 1
ATOM 1226 C CA . GLU A 1 149 ? 0.518 9.407 -13.562 1.00 86.19 149 GLU A CA 1
ATOM 1227 C C . GLU A 1 149 ? 0.230 9.811 -12.118 1.00 86.19 149 GLU A C 1
ATOM 1229 O O . GLU A 1 149 ? 1.162 10.045 -11.357 1.00 86.19 149 GLU A O 1
ATOM 1234 N N . GLU A 1 150 ? -1.038 9.775 -11.709 1.00 84.81 150 GLU A N 1
ATOM 1235 C CA . GLU A 1 150 ? -1.441 10.001 -10.321 1.00 84.81 150 GLU A CA 1
ATOM 1236 C C . GLU A 1 150 ? -0.767 9.007 -9.360 1.00 84.81 150 GLU A C 1
ATOM 1238 O O . GLU A 1 150 ? -0.250 9.402 -8.310 1.00 84.81 150 GLU A O 1
ATOM 1243 N N . TYR A 1 151 ? -0.710 7.724 -9.731 1.00 83.00 151 TYR A N 1
ATOM 1244 C CA . TYR A 1 151 ? -0.007 6.705 -8.957 1.00 83.00 151 TYR A CA 1
ATOM 1245 C C . TYR A 1 151 ? 1.497 6.952 -8.882 1.00 83.00 151 TYR A C 1
ATOM 1247 O O . TYR A 1 151 ? 2.056 6.906 -7.788 1.00 83.00 151 TYR A O 1
ATOM 1255 N N . THR A 1 152 ? 2.147 7.245 -10.009 1.00 86.00 152 THR A N 1
ATOM 1256 C CA . THR A 1 152 ? 3.576 7.572 -10.052 1.00 86.00 152 THR A CA 1
ATOM 1257 C C . THR A 1 152 ? 3.881 8.781 -9.173 1.00 86.00 152 THR A C 1
ATOM 1259 O O . THR A 1 152 ? 4.743 8.690 -8.305 1.00 86.00 152 THR A O 1
ATOM 1262 N N . ASP A 1 153 ? 3.150 9.883 -9.329 1.00 85.38 153 ASP A N 1
ATOM 1263 C CA . ASP A 1 153 ? 3.371 11.113 -8.566 1.00 85.38 153 ASP A CA 1
ATOM 1264 C C . ASP A 1 153 ? 3.179 10.908 -7.064 1.00 85.38 153 ASP A C 1
ATOM 1266 O O . ASP A 1 153 ? 3.919 11.466 -6.249 1.00 85.38 153 ASP A O 1
ATOM 1270 N N . THR A 1 154 ? 2.183 10.108 -6.687 1.00 82.94 154 THR A N 1
ATOM 1271 C CA . THR A 1 154 ? 1.896 9.804 -5.284 1.00 82.94 154 THR A CA 1
ATOM 1272 C C . THR A 1 154 ? 2.987 8.913 -4.697 1.00 82.94 154 THR A C 1
ATOM 1274 O O . THR A 1 154 ? 3.533 9.239 -3.647 1.00 82.94 154 THR A O 1
ATOM 1277 N N . MET A 1 155 ? 3.411 7.864 -5.408 1.00 81.12 155 MET A N 1
ATOM 1278 C CA . MET A 1 155 ? 4.535 7.016 -4.989 1.00 81.12 155 MET A CA 1
ATOM 1279 C C . MET A 1 155 ? 5.841 7.797 -4.858 1.00 81.12 155 MET A C 1
ATOM 1281 O O . MET A 1 155 ? 6.527 7.657 -3.849 1.00 81.12 155 MET A O 1
ATOM 1285 N N . MET A 1 156 ? 6.160 8.660 -5.824 1.00 83.50 156 MET A N 1
ATOM 1286 C CA . MET A 1 156 ? 7.335 9.525 -5.740 1.00 83.50 156 MET A CA 1
ATOM 1287 C C . MET A 1 156 ? 7.262 10.409 -4.490 1.00 83.50 156 MET A C 1
ATOM 1289 O O . MET A 1 156 ? 8.209 10.449 -3.720 1.00 83.50 156 MET A O 1
ATOM 1293 N N . LYS A 1 157 ? 6.127 11.055 -4.196 1.00 82.94 157 LYS A N 1
ATOM 1294 C CA . LYS A 1 157 ? 5.997 11.884 -2.981 1.00 82.94 157 LYS A CA 1
ATOM 1295 C C . LYS A 1 157 ? 6.199 11.105 -1.677 1.00 82.94 157 LYS A C 1
ATOM 1297 O O . LYS A 1 157 ? 6.744 11.669 -0.730 1.00 82.94 157 LYS A O 1
ATOM 1302 N N . ILE A 1 158 ? 5.749 9.852 -1.630 1.00 76.69 158 ILE A N 1
ATOM 1303 C CA . ILE A 1 158 ? 5.781 9.010 -0.426 1.00 76.69 158 ILE A CA 1
ATOM 1304 C C . ILE A 1 158 ? 7.179 8.426 -0.187 1.00 76.69 158 ILE A C 1
ATOM 1306 O O . ILE A 1 158 ? 7.663 8.395 0.951 1.00 76.69 158 ILE A O 1
ATOM 1310 N N . PHE A 1 159 ? 7.820 7.940 -1.250 1.00 76.00 159 PHE A N 1
ATOM 1311 C CA . PHE A 1 159 ? 9.042 7.147 -1.156 1.00 76.00 159 PHE A CA 1
ATOM 1312 C C . PHE A 1 159 ? 10.320 7.928 -1.483 1.00 76.00 159 PHE A C 1
ATOM 1314 O O . PHE A 1 159 ? 11.332 7.692 -0.830 1.00 76.00 159 PHE A O 1
ATOM 1321 N N . ASP A 1 160 ? 10.278 8.923 -2.378 1.00 81.12 160 ASP A N 1
ATOM 1322 C CA . ASP A 1 160 ? 11.432 9.765 -2.745 1.00 81.12 160 ASP A CA 1
ATOM 1323 C C . ASP A 1 160 ? 11.728 10.814 -1.650 1.00 81.12 160 ASP A C 1
ATOM 1325 O O . ASP A 1 160 ? 11.555 12.029 -1.806 1.00 81.12 160 ASP A O 1
ATOM 1329 N N . LYS A 1 161 ? 12.140 10.343 -0.467 1.00 71.38 161 LYS A N 1
ATOM 1330 C CA . LYS A 1 161 ? 12.428 11.194 0.703 1.00 71.38 161 LYS A CA 1
ATOM 1331 C C . LYS A 1 161 ? 13.663 12.067 0.497 1.00 71.38 161 LYS A C 1
ATOM 1333 O O . LYS A 1 161 ? 13.739 13.168 1.048 1.00 71.38 161 LYS A O 1
ATOM 1338 N N . ASN A 1 162 ? 14.635 11.568 -0.260 1.00 75.31 162 ASN A N 1
ATOM 1339 C CA . ASN A 1 162 ? 15.853 12.271 -0.658 1.00 75.31 162 ASN A CA 1
ATOM 1340 C C . ASN A 1 162 ? 15.624 13.245 -1.827 1.00 75.31 162 ASN A C 1
ATOM 1342 O O . ASN A 1 162 ? 16.483 14.103 -2.045 1.00 75.31 162 ASN A O 1
ATOM 1346 N N . LYS A 1 163 ? 14.460 13.191 -2.492 1.00 76.19 163 LYS A N 1
ATOM 1347 C CA . LYS A 1 163 ? 14.067 14.059 -3.612 1.00 76.19 163 LYS A CA 1
ATOM 1348 C C . LYS A 1 163 ? 15.073 14.021 -4.755 1.00 76.19 163 LYS A C 1
ATOM 1350 O O . LYS A 1 163 ? 15.349 15.053 -5.374 1.00 76.19 163 LYS A O 1
ATOM 1355 N N . ASP A 1 164 ? 15.666 12.856 -4.987 1.00 77.75 164 ASP A N 1
ATOM 1356 C CA . ASP A 1 164 ? 16.605 12.649 -6.087 1.00 77.75 164 ASP A CA 1
ATOM 1357 C C . ASP A 1 164 ? 15.892 12.240 -7.387 1.00 77.75 164 ASP A C 1
ATOM 1359 O O . ASP A 1 164 ? 16.527 12.165 -8.443 1.00 77.75 164 ASP A O 1
ATOM 1363 N N . GLY A 1 165 ? 14.567 12.058 -7.335 1.00 80.06 165 GLY A N 1
ATOM 1364 C CA . GLY A 1 165 ? 13.744 11.667 -8.469 1.00 80.06 165 GLY A CA 1
ATOM 1365 C C . GLY A 1 165 ? 13.843 10.181 -8.810 1.00 80.06 165 GLY A C 1
ATOM 1366 O O . GLY A 1 165 ? 13.369 9.792 -9.885 1.00 80.06 165 GLY A O 1
ATOM 1367 N N . CYS A 1 166 ? 14.440 9.369 -7.931 1.00 81.81 166 CYS A N 1
ATOM 1368 C CA . CYS A 1 166 ? 14.659 7.942 -8.115 1.00 81.81 166 CYS A CA 1
ATOM 1369 C C . CYS A 1 166 ? 14.179 7.143 -6.892 1.00 81.81 166 CYS A C 1
ATOM 1371 O O . CYS A 1 166 ? 14.548 7.427 -5.761 1.00 81.81 166 CYS A O 1
ATOM 1373 N N . LEU A 1 167 ? 13.393 6.090 -7.116 1.00 81.50 167 LEU A N 1
ATOM 1374 C CA . LEU A 1 167 ? 13.016 5.142 -6.065 1.00 81.50 167 LEU A CA 1
ATOM 1375 C C . LEU A 1 167 ? 13.962 3.955 -6.055 1.00 81.50 167 LEU A C 1
ATOM 1377 O O . LEU A 1 167 ? 14.272 3.405 -7.114 1.00 81.50 167 LEU A O 1
ATOM 1381 N N . ASP A 1 168 ? 14.392 3.532 -4.872 1.00 77.88 168 ASP A N 1
ATOM 1382 C CA . ASP A 1 168 ? 15.171 2.308 -4.749 1.00 77.88 168 ASP A CA 1
ATOM 1383 C C . ASP A 1 168 ? 14.284 1.051 -4.680 1.00 77.88 168 ASP A C 1
ATOM 1385 O O . ASP A 1 168 ? 13.056 1.111 -4.544 1.00 77.88 168 ASP A O 1
ATOM 1389 N N . LEU A 1 169 ? 14.901 -0.126 -4.821 1.00 74.75 169 LEU A N 1
ATOM 1390 C CA . LEU A 1 169 ? 14.168 -1.391 -4.748 1.00 74.75 169 LEU A CA 1
ATOM 1391 C C . LEU A 1 169 ? 13.482 -1.594 -3.388 1.00 74.75 169 LEU A C 1
ATOM 1393 O O . LEU A 1 169 ? 12.420 -2.204 -3.356 1.00 74.75 169 LEU A O 1
ATOM 1397 N N . ASN A 1 170 ? 14.046 -1.121 -2.273 1.00 71.50 170 ASN A N 1
ATOM 1398 C CA . ASN A 1 170 ? 13.427 -1.298 -0.955 1.00 71.50 170 ASN A CA 1
ATOM 1399 C C . ASN A 1 170 ? 12.154 -0.458 -0.834 1.00 71.50 170 ASN A C 1
ATOM 1401 O O . ASN A 1 170 ? 11.143 -0.941 -0.318 1.00 71.50 170 ASN A O 1
ATOM 1405 N N . ASP A 1 171 ? 12.191 0.772 -1.343 1.00 76.81 171 ASP A N 1
ATOM 1406 C CA . ASP A 1 171 ? 11.039 1.665 -1.420 1.00 76.81 171 ASP A CA 1
ATOM 1407 C C . ASP A 1 171 ? 9.905 1.029 -2.227 1.00 76.81 171 ASP A C 1
ATOM 1409 O O . ASP A 1 171 ? 8.773 0.907 -1.755 1.00 76.81 171 ASP A O 1
ATOM 1413 N N . LEU A 1 172 ? 10.232 0.527 -3.417 1.00 74.94 172 LEU A N 1
ATOM 1414 C CA . LEU A 1 172 ? 9.282 -0.149 -4.294 1.00 74.94 172 LEU A CA 1
ATOM 1415 C C . LEU A 1 172 ? 8.849 -1.523 -3.745 1.00 74.94 172 LEU A C 1
ATOM 1417 O O . LEU A 1 172 ?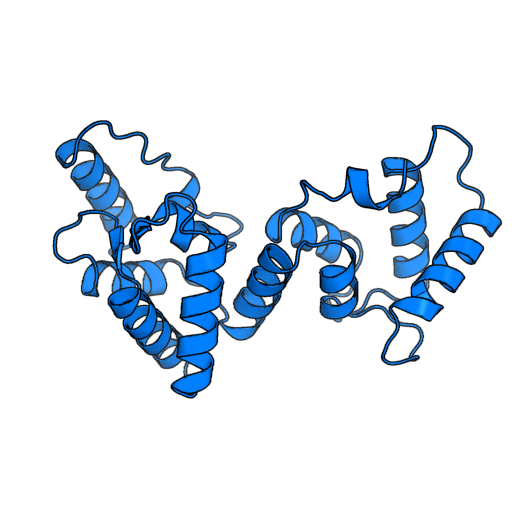 7.693 -1.914 -3.904 1.00 74.94 172 LEU A O 1
ATOM 1421 N N . ALA A 1 173 ? 9.704 -2.224 -2.998 1.00 70.75 173 ALA A N 1
ATOM 1422 C CA . ALA A 1 173 ? 9.352 -3.464 -2.311 1.00 70.75 173 ALA A CA 1
ATOM 1423 C C . ALA A 1 173 ? 8.356 -3.231 -1.169 1.00 70.75 173 ALA A C 1
ATOM 1425 O O . ALA A 1 173 ? 7.502 -4.090 -0.943 1.00 70.75 173 ALA A O 1
ATOM 1426 N N . ARG A 1 174 ? 8.382 -2.080 -0.474 1.00 69.50 174 ARG A N 1
ATOM 1427 C CA . ARG A 1 174 ? 7.337 -1.743 0.517 1.00 69.50 174 ARG A CA 1
ATOM 1428 C C . ARG A 1 174 ? 5.946 -1.722 -0.111 1.00 69.50 174 ARG A C 1
ATOM 1430 O O . ARG A 1 174 ? 4.966 -1.946 0.596 1.00 69.50 174 ARG A O 1
ATOM 1437 N N . ILE A 1 175 ? 5.829 -1.503 -1.416 1.00 67.62 175 ILE A N 1
ATOM 1438 C CA . ILE A 1 175 ? 4.542 -1.499 -2.112 1.00 67.62 175 ILE A CA 1
ATOM 1439 C C . ILE A 1 175 ? 3.924 -2.906 -2.159 1.00 67.62 175 ILE A C 1
ATOM 1441 O O . ILE A 1 175 ? 2.708 -3.024 -2.037 1.00 67.62 175 ILE A O 1
ATOM 1445 N N . LEU A 1 176 ? 4.740 -3.964 -2.218 1.00 62.94 176 LEU A N 1
ATOM 1446 C CA . LEU A 1 176 ? 4.293 -5.342 -2.460 1.00 62.94 176 LEU A CA 1
ATOM 1447 C C . LEU A 1 176 ? 3.561 -6.043 -1.306 1.00 62.94 176 LEU A C 1
ATOM 1449 O O . LEU A 1 176 ? 2.920 -7.046 -1.567 1.00 62.94 176 LEU A O 1
ATOM 1453 N N . ALA A 1 177 ? 3.637 -5.577 -0.053 1.00 57.44 177 ALA A N 1
ATOM 1454 C CA . ALA A 1 177 ? 2.960 -6.202 1.107 1.00 57.44 177 ALA A CA 1
ATOM 1455 C C . ALA A 1 177 ? 2.914 -7.742 1.127 1.00 57.44 177 ALA A C 1
ATOM 1457 O O . ALA A 1 177 ? 1.898 -8.344 1.466 1.00 57.44 177 ALA A O 1
ATOM 1458 N N . LEU A 1 178 ? 4.017 -8.397 0.786 1.00 52.91 178 LEU A N 1
ATOM 1459 C CA . LEU A 1 178 ? 4.090 -9.841 0.933 1.00 52.91 178 LEU A CA 1
ATOM 1460 C C . LEU A 1 178 ? 4.303 -10.159 2.414 1.00 52.91 178 LEU A C 1
ATOM 1462 O O . LEU A 1 178 ? 5.263 -9.667 3.012 1.00 52.91 178 LEU A O 1
ATOM 1466 N N . GLU A 1 179 ? 3.469 -11.039 2.978 1.00 43.66 179 GLU A N 1
ATOM 1467 C CA . GLU A 1 179 ? 3.694 -11.678 4.292 1.00 43.66 179 GLU A CA 1
ATOM 1468 C C . GLU A 1 179 ? 5.109 -12.283 4.399 1.00 43.66 179 GLU A C 1
ATOM 1470 O O . GLU A 1 179 ? 5.653 -12.443 5.486 1.00 43.66 179 GLU A O 1
ATOM 1475 N N . ASN A 1 180 ? 5.739 -12.562 3.252 1.00 46.22 180 ASN A N 1
ATOM 1476 C CA . ASN A 1 180 ? 7.142 -12.926 3.114 1.00 46.22 180 ASN A CA 1
ATOM 1477 C C . ASN A 1 180 ? 7.808 -12.065 2.040 1.00 46.22 180 ASN A C 1
ATOM 1479 O O . ASN A 1 180 ? 8.201 -12.561 0.983 1.00 46.22 180 ASN A O 1
ATOM 1483 N N . ASN A 1 181 ? 7.916 -10.758 2.280 1.00 54.62 181 ASN A N 1
ATOM 1484 C CA . ASN A 1 181 ? 8.670 -9.874 1.402 1.00 54.62 181 ASN A CA 1
ATOM 1485 C C . ASN A 1 181 ? 10.164 -10.207 1.514 1.00 54.62 181 ASN A C 1
ATOM 1487 O O . ASN A 1 181 ? 10.907 -9.579 2.265 1.00 54.62 181 ASN A O 1
ATOM 1491 N N . PHE A 1 182 ? 10.597 -11.240 0.787 1.00 58.75 182 PHE A N 1
ATOM 1492 C CA . PHE A 1 182 ? 11.987 -11.687 0.720 1.00 58.75 182 PHE A CA 1
ATOM 1493 C C . PHE A 1 182 ? 12.908 -10.513 0.390 1.00 58.75 182 PHE A C 1
ATOM 1495 O O . PHE A 1 182 ? 14.001 -10.441 0.928 1.00 58.75 182 PHE A O 1
ATOM 1502 N N . LEU A 1 183 ? 12.429 -9.534 -0.387 1.00 59.31 183 LEU A N 1
ATOM 1503 C CA . LEU A 1 183 ? 13.160 -8.307 -0.706 1.00 59.31 183 LEU A CA 1
ATOM 1504 C C . LEU A 1 183 ? 13.478 -7.466 0.538 1.00 59.31 183 LEU A C 1
ATOM 1506 O O . LEU A 1 183 ? 14.601 -7.000 0.661 1.00 59.31 183 LEU A O 1
ATOM 1510 N N . LEU A 1 184 ? 12.550 -7.343 1.497 1.00 57.94 184 LEU A N 1
ATOM 1511 C CA . LEU A 1 184 ? 12.793 -6.628 2.761 1.00 57.94 184 LEU A CA 1
ATOM 1512 C C . LEU A 1 184 ? 13.696 -7.408 3.730 1.00 57.94 184 LEU A C 1
ATOM 1514 O O . LEU A 1 184 ? 14.233 -6.818 4.667 1.00 57.94 184 LEU A O 1
ATOM 1518 N N . GLN A 1 185 ? 13.877 -8.721 3.531 1.00 54.62 185 GLN A N 1
ATOM 1519 C CA . GLN A 1 185 ? 14.848 -9.509 4.303 1.00 54.62 185 GLN A CA 1
ATOM 1520 C C . GLN A 1 185 ? 16.290 -9.216 3.872 1.00 54.62 185 GLN A C 1
ATOM 1522 O O . GLN A 1 185 ? 17.211 -9.362 4.679 1.00 54.62 185 GLN A O 1
ATOM 1527 N N . PHE A 1 186 ? 16.496 -8.766 2.631 1.00 55.50 186 PHE A N 1
ATOM 1528 C CA . PHE A 1 186 ? 17.770 -8.207 2.200 1.00 55.50 186 PHE A CA 1
ATOM 1529 C C . PHE A 1 186 ? 17.767 -6.725 2.546 1.00 55.50 186 PHE A C 1
ATOM 1531 O O . PHE A 1 186 ? 17.333 -5.891 1.762 1.00 55.50 186 PHE A O 1
ATOM 1538 N N . GLN A 1 187 ? 18.293 -6.378 3.721 1.00 51.50 187 GLN A N 1
ATOM 1539 C CA . GLN A 1 187 ? 18.797 -5.023 3.906 1.00 51.50 187 GLN A CA 1
ATOM 1540 C C . GLN A 1 187 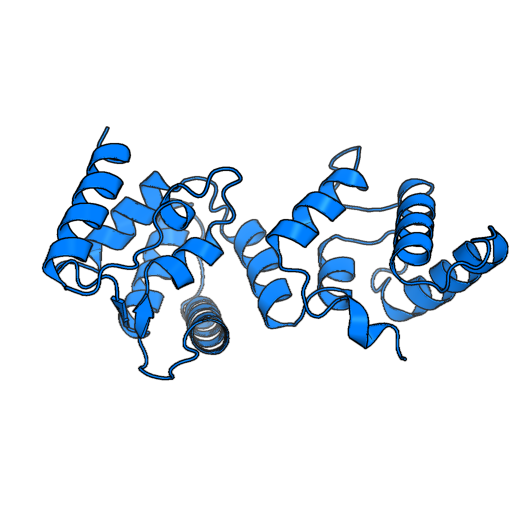? 19.876 -4.815 2.849 1.00 51.50 187 GLN A C 1
ATOM 1542 O O . GLN A 1 187 ? 20.967 -5.381 2.949 1.00 51.50 187 GLN A O 1
ATOM 1547 N N . ILE A 1 188 ? 19.555 -4.046 1.808 1.00 55.50 188 ILE A N 1
ATOM 1548 C CA . ILE A 1 188 ? 20.508 -3.618 0.786 1.00 55.50 188 ILE A CA 1
ATOM 1549 C C . ILE A 1 188 ? 21.432 -2.556 1.423 1.00 55.50 188 ILE A C 1
ATOM 1551 O O . ILE A 1 188 ? 21.539 -1.427 0.963 1.00 55.50 188 ILE A O 1
ATOM 1555 N N . ASP A 1 189 ? 22.124 -2.925 2.503 1.00 47.28 189 ASP A N 1
ATOM 1556 C CA . ASP A 1 189 ? 23.122 -2.134 3.241 1.00 47.28 189 ASP A CA 1
ATOM 1557 C C . ASP A 1 189 ? 24.491 -2.167 2.535 1.00 47.28 189 ASP A C 1
ATOM 1559 O O . ASP A 1 189 ? 25.563 -1.968 3.115 1.00 47.28 189 ASP A O 1
ATOM 1563 N N . ALA A 1 190 ? 24.478 -2.454 1.237 1.00 47.66 190 ALA A N 1
ATOM 1564 C CA . ALA A 1 190 ? 25.669 -2.608 0.438 1.00 47.66 190 ALA A CA 1
ATOM 1565 C C . ALA A 1 190 ? 26.298 -1.234 0.166 1.00 47.66 190 ALA A C 1
ATOM 1567 O O . ALA A 1 190 ? 25.842 -0.448 -0.666 1.00 47.66 190 ALA A O 1
ATOM 1568 N N . SER A 1 191 ? 27.412 -0.976 0.854 1.00 52.94 191 SER A N 1
ATOM 1569 C CA . SER A 1 191 ? 28.215 0.248 0.743 1.00 52.94 191 SER A CA 1
ATOM 1570 C C . SER A 1 191 ? 28.842 0.451 -0.651 1.00 52.94 191 SER A C 1
ATOM 1572 O O . SER A 1 191 ? 29.423 1.503 -0.913 1.00 52.94 191 SER A O 1
ATOM 1574 N N . SER A 1 192 ? 28.738 -0.537 -1.552 1.00 60.47 192 SER A N 1
ATOM 1575 C CA . SER A 1 192 ? 29.279 -0.512 -2.914 1.00 60.47 192 SER A CA 1
ATOM 1576 C C . SER A 1 192 ? 28.255 -0.999 -3.959 1.00 60.47 192 SER A C 1
ATOM 1578 O O . SER A 1 192 ? 27.376 -1.814 -3.669 1.00 60.47 192 SER A O 1
ATOM 1580 N N . LYS A 1 193 ? 28.368 -0.513 -5.209 1.00 61.09 193 LYS A N 1
ATOM 1581 C CA . LYS A 1 193 ? 27.527 -0.956 -6.349 1.00 61.09 193 LYS A CA 1
ATOM 1582 C C . LYS A 1 193 ? 27.724 -2.452 -6.659 1.00 61.09 193 LYS A C 1
ATOM 1584 O O . LYS A 1 193 ? 26.805 -3.116 -7.124 1.00 61.09 193 LYS A O 1
ATOM 1589 N N . GLU A 1 194 ? 28.907 -2.988 -6.370 1.00 65.31 194 GLU A N 1
ATOM 1590 C CA . GLU A 1 194 ? 29.275 -4.390 -6.605 1.00 65.31 194 GLU A CA 1
ATOM 1591 C C . GLU A 1 194 ? 28.623 -5.336 -5.589 1.00 65.31 194 GLU A C 1
ATOM 1593 O O . GLU A 1 194 ? 28.119 -6.395 -5.965 1.00 65.31 194 GLU A O 1
ATOM 1598 N N . ASP A 1 195 ? 28.569 -4.932 -4.316 1.00 66.94 195 ASP A N 1
ATOM 1599 C CA . ASP A 1 195 ? 27.875 -5.690 -3.273 1.00 66.94 195 ASP A CA 1
ATOM 1600 C C . ASP A 1 195 ? 26.366 -5.712 -3.519 1.00 66.94 195 ASP A C 1
ATOM 1602 O O . ASP A 1 195 ? 25.761 -6.780 -3.436 1.00 66.94 195 ASP A O 1
ATOM 1606 N N . ARG A 1 196 ? 25.788 -4.574 -3.942 1.00 67.00 196 ARG A N 1
ATOM 1607 C CA . ARG A 1 196 ? 24.389 -4.517 -4.381 1.00 67.00 196 ARG A CA 1
ATOM 1608 C C . ARG A 1 196 ? 24.132 -5.502 -5.495 1.00 67.00 196 ARG A C 1
ATOM 1610 O O . ARG A 1 196 ? 23.271 -6.357 -5.350 1.00 67.00 196 ARG A O 1
ATOM 1617 N N . LYS A 1 197 ? 24.912 -5.435 -6.573 1.00 67.31 197 LYS A N 1
ATOM 1618 C CA . LYS A 1 197 ? 24.735 -6.327 -7.718 1.00 67.31 197 LYS A CA 1
ATOM 1619 C C . LYS A 1 197 ? 24.740 -7.803 -7.308 1.00 67.31 197 LYS A C 1
ATOM 1621 O O . LYS A 1 197 ? 23.899 -8.558 -7.774 1.00 67.31 197 LYS A O 1
ATOM 1626 N N . ARG A 1 198 ? 25.624 -8.203 -6.390 1.00 72.38 198 ARG A N 1
ATOM 1627 C CA . ARG A 1 198 ? 25.670 -9.576 -5.865 1.00 72.38 198 ARG A CA 1
ATOM 1628 C C . ARG A 1 198 ? 24.416 -9.949 -5.071 1.00 72.38 198 ARG A C 1
ATOM 1630 O O . ARG A 1 198 ? 23.965 -11.090 -5.161 1.00 72.38 198 ARG A O 1
ATOM 1637 N N . ASP A 1 199 ? 23.885 -9.036 -4.267 1.00 71.06 199 ASP A N 1
ATOM 1638 C CA . ASP A 1 199 ? 22.668 -9.292 -3.494 1.00 71.06 199 ASP A CA 1
ATOM 1639 C C . ASP A 1 199 ? 21.432 -9.318 -4.405 1.00 71.06 199 ASP A C 1
ATOM 1641 O O . ASP A 1 199 ? 20.621 -10.232 -4.290 1.00 71.06 199 ASP A O 1
ATOM 1645 N N . PHE A 1 200 ? 21.370 -8.441 -5.410 1.00 69.75 200 PHE A N 1
ATOM 1646 C CA . PHE A 1 200 ? 20.396 -8.514 -6.499 1.00 69.75 200 PHE A CA 1
ATOM 1647 C C . PHE A 1 200 ? 20.486 -9.846 -7.253 1.00 69.75 200 PHE A C 1
ATOM 1649 O O . PHE A 1 200 ? 19.469 -10.508 -7.420 1.00 69.75 200 PHE A O 1
ATOM 1656 N N . ASP A 1 201 ? 21.678 -10.299 -7.648 1.00 72.00 201 ASP A N 1
ATOM 1657 C CA . ASP A 1 201 ? 21.860 -11.580 -8.343 1.00 72.00 201 ASP A CA 1
ATOM 1658 C C . ASP A 1 201 ? 21.356 -12.768 -7.504 1.00 72.00 201 ASP A C 1
ATOM 1660 O O . ASP A 1 201 ? 20.761 -13.696 -8.049 1.00 72.00 201 ASP A O 1
ATOM 1664 N N . LYS A 1 202 ? 21.525 -12.738 -6.173 1.00 73.25 202 LYS A N 1
ATOM 1665 C CA . LYS A 1 202 ? 20.955 -13.754 -5.266 1.00 73.25 202 LYS A CA 1
ATOM 1666 C C . LYS A 1 202 ? 19.437 -13.675 -5.186 1.00 73.25 202 LYS A C 1
ATOM 1668 O O . LYS A 1 202 ? 18.784 -14.716 -5.203 1.00 73.25 202 LYS A O 1
ATOM 1673 N N . ILE A 1 203 ? 18.890 -12.463 -5.087 1.00 70.12 203 ILE A N 1
ATOM 1674 C CA . ILE A 1 203 ? 17.445 -12.236 -5.096 1.00 70.12 203 ILE A CA 1
ATOM 1675 C C . ILE A 1 203 ? 16.866 -12.788 -6.396 1.00 70.12 203 ILE A C 1
ATOM 1677 O O . ILE A 1 203 ? 15.939 -13.589 -6.376 1.00 70.12 203 ILE A O 1
ATOM 1681 N N . PHE A 1 204 ? 17.462 -12.438 -7.530 1.00 68.06 204 PHE A N 1
ATOM 1682 C CA . PHE A 1 204 ? 17.014 -12.924 -8.820 1.00 68.06 204 PHE A CA 1
ATOM 1683 C C . PHE A 1 204 ? 17.183 -14.431 -8.983 1.00 68.06 204 PHE A C 1
ATOM 1685 O O . PHE A 1 204 ? 16.287 -15.057 -9.526 1.00 68.06 204 PHE A O 1
ATOM 1692 N N . ALA A 1 205 ? 18.263 -15.036 -8.484 1.00 71.75 205 ALA A N 1
ATOM 1693 C CA . ALA A 1 205 ? 18.425 -16.490 -8.501 1.00 71.75 205 ALA A CA 1
ATOM 1694 C C . ALA A 1 205 ? 17.365 -17.223 -7.659 1.00 71.75 205 ALA A C 1
ATOM 1696 O O . ALA A 1 205 ? 17.101 -18.396 -7.900 1.00 71.75 205 ALA A O 1
ATOM 1697 N N . HIS A 1 206 ? 16.760 -16.551 -6.675 1.00 68.44 206 HIS A N 1
ATOM 1698 C CA . HIS A 1 206 ? 15.628 -17.088 -5.920 1.00 68.44 206 HIS A CA 1
ATOM 1699 C C . HIS A 1 206 ? 14.313 -17.044 -6.718 1.00 68.44 206 HIS A C 1
ATOM 1701 O O . HIS A 1 206 ? 13.450 -17.892 -6.511 1.00 68.44 206 HIS A O 1
ATOM 1707 N N . TYR A 1 207 ? 14.171 -16.077 -7.632 1.00 62.84 207 TYR A N 1
ATOM 1708 C CA . TYR A 1 207 ? 12.966 -15.862 -8.442 1.00 62.84 207 TYR A CA 1
ATOM 1709 C C . TYR A 1 207 ? 13.052 -16.416 -9.882 1.00 62.84 207 TYR A C 1
ATOM 1711 O O . TYR A 1 207 ? 12.012 -16.587 -10.516 1.00 62.84 207 TYR A O 1
ATOM 1719 N N . ASP A 1 208 ? 14.252 -16.705 -10.401 1.00 58.78 208 ASP A N 1
ATOM 1720 C CA . ASP A 1 208 ? 14.494 -17.449 -11.650 1.00 58.78 208 ASP A CA 1
ATOM 1721 C C . ASP A 1 208 ? 14.275 -18.956 -11.390 1.00 58.78 208 ASP A C 1
ATOM 1723 O O . ASP A 1 208 ? 15.218 -19.703 -11.116 1.00 58.78 208 ASP A O 1
ATOM 1727 N N . VAL A 1 209 ? 13.011 -19.393 -11.452 1.00 50.31 209 VAL A N 1
ATOM 1728 C CA . VAL A 1 209 ? 12.607 -20.810 -11.565 1.00 50.31 209 VAL A CA 1
ATOM 1729 C C . VAL A 1 209 ? 12.162 -21.105 -12.991 1.00 50.31 209 VAL A C 1
ATOM 1731 O O . VAL A 1 209 ? 11.352 -20.312 -13.526 1.00 50.31 209 VAL A O 1
#

Organism: Tetraodon nigroviridis (NCBI:txid99883)

pLDDT: mean 72.1, std 11.15, range [32.91, 86.19]

Foldseek 3Di:
DPLVPPLAPQALLNLVVLVCVLPVVVPQKRADVSLLVSLQVSCCVRPDPDDDDSVNSVVVLVVLCVPQVPVNPRIHGSLSVCVVRPDPLRSLLNVCCVVLVLQDPLQLLVLVCVQCVVLQQKHALVSQLVSSVSSCVVVVHDDDSVRSNVSSVSLCVNAVPVVPRIHGNCSVLSSRSHPCSVVVVPPCPPPDSVSSVVVSVVVVVVSVD

InterPro domains:
  IPR002048 EF-hand domain [PF13499] (17-85)
  IPR002048 EF-hand domain [PF13499] (109-175)
  IPR002048 EF-hand domain [PS50222] (10-45)
  IPR002048 EF-hand domain [PS50222] (103-138)
  IPR002048 EF-hand domain [PS50222] (147-182)
  IPR002048 EF-hand domain [SM00054] (14-42)
  IPR002048 EF-hand domain [SM00054] (107-135)
  IPR002048 EF-hand domain [SM00054] (151-179)
  IPR011992 EF-hand domain pair [SSF47473] (13-180)
  IPR018247 EF-Hand 1, calcium-binding site [PS00018] (23-35)
  IPR018247 EF-Hand 1, calcium-binding site [PS00018] (116-128)
  IPR018247 EF-Hand 1, calcium-binding site [PS00018] (160-172)
  IPR051001 Calbindin Calcium-Binding [PTHR19972] (14-209)

Nearest PDB structures (foldseek):
  2q4u-assembly1_A  TM=6.373E-01  e=1.009E-18  Danio rerio
  6jlh-assembly1_C  TM=3.950E-01  e=2.606E-17  Danio rerio
  8bav-assembly2_C  TM=4.244E-01  e=2.962E-15  Homo sapiens
  8ban-assembly1_D  TM=4.471E-01  e=1.567E-13  Mus musculus
  8ban-assembly2_C  TM=4.499E-01  e=1.011E-12  Mus musculus

Sequence (209 aa):
PTMESSFHNLDAAGFLEIWQHFDADDNGYIEGKELDDFFRHMMKRLGPKEQVTEEKVQRMKQRFMSAYDITADGKLQIQELAHMILPEDENFLLVFRREALLDNSVDFMKIWRKYDVDCSGYMSAQELKAFLGDLFQQHHKDVSADKLEEYTDTMMKIFDKNKDGCLDLNDLARILALENNFLLQFQIDASSKEDRKRDFDKIFAHYDV

Solvent-accessible surface area (backbone atoms only — not comparable to full-atom values): 12195 Å² total; per-residue (Å²): 133,65,79,70,75,79,40,81,81,55,46,49,62,62,45,47,57,54,44,56,70,44,26,76,80,71,77,61,46,33,39,73,65,34,38,54,51,48,48,48,51,50,44,68,75,72,42,71,98,62,86,88,45,69,71,58,40,52,52,47,51,54,58,45,43,77,74,52,34,82,81,70,76,78,44,41,39,60,67,47,52,30,64,70,54,26,54,72,66,35,29,50,47,45,53,46,36,70,74,60,61,49,82,51,67,54,60,52,52,56,55,44,53,70,71,33,71,82,51,77,52,54,38,39,59,71,52,44,38,52,50,50,52,53,52,33,50,74,67,74,43,91,73,54,72,68,58,43,47,53,49,37,55,50,50,44,69,66,57,30,79,84,68,78,59,46,40,38,57,68,57,58,49,65,56,40,72,49,99,73,45,63,66,74,73,52,73,83,77,47,93,43,73,66,53,39,39,53,52,50,50,52,54,46,60,72,57,67,121

Radius of gyration: 19.98 Å; Cα contacts (8 Å, |Δi|>4): 185; chains: 1; bounding box: 54×35×52 Å